Protein AF-A0A0F9DVC0-F1 (afdb_monomer)

Organism: NCBI:txid412755

Structure (mmCIF, N/CA/C/O backbone):
data_AF-A0A0F9DVC0-F1
#
_entry.id   AF-A0A0F9DVC0-F1
#
loop_
_atom_site.group_PDB
_atom_site.id
_atom_site.type_symbol
_atom_site.label_atom_id
_atom_site.label_alt_id
_atom_site.label_comp_id
_atom_site.label_asym_id
_atom_site.label_entity_id
_atom_site.label_seq_id
_atom_site.pdbx_PDB_ins_code
_atom_site.Cartn_x
_atom_site.Cartn_y
_atom_site.Cartn_z
_atom_site.occupancy
_atom_site.B_iso_or_equiv
_atom_site.auth_seq_id
_atom_site.auth_comp_id
_atom_site.auth_asym_id
_atom_site.auth_atom_id
_atom_site.pdbx_PDB_model_num
ATOM 1 N N . LYS A 1 1 ? 28.195 -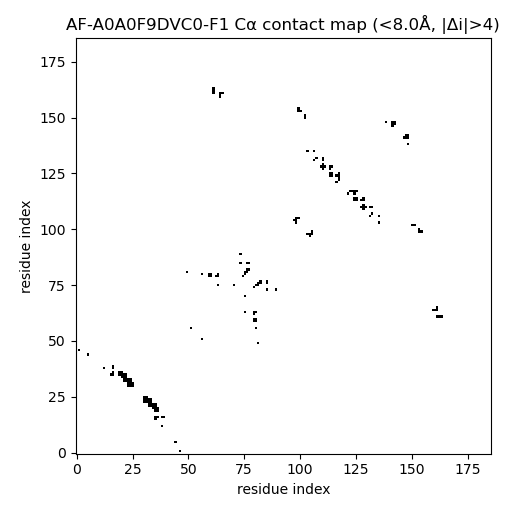4.911 -11.354 1.00 56.66 1 LYS A N 1
ATOM 2 C CA . LYS A 1 1 ? 27.068 -4.869 -10.384 1.00 56.66 1 LYS A CA 1
ATOM 3 C C . LYS A 1 1 ? 26.126 -6.068 -10.553 1.00 56.66 1 LYS A C 1
ATOM 5 O O . LYS A 1 1 ? 25.923 -6.755 -9.567 1.00 56.66 1 LYS A O 1
ATOM 10 N N . ALA A 1 2 ? 25.664 -6.397 -11.768 1.00 60.19 2 ALA A N 1
ATOM 11 C CA . ALA A 1 2 ? 24.785 -7.554 -12.016 1.00 60.19 2 ALA A CA 1
ATOM 12 C C . ALA A 1 2 ? 25.334 -8.910 -11.514 1.00 60.19 2 ALA A C 1
ATOM 14 O O . ALA A 1 2 ? 24.654 -9.594 -10.760 1.00 60.19 2 ALA A O 1
ATOM 15 N N . GLY A 1 3 ? 26.593 -9.254 -11.820 1.00 71.25 3 GLY A N 1
ATOM 16 C CA . GLY A 1 3 ? 27.165 -10.548 -11.406 1.00 71.25 3 GLY A CA 1
ATOM 17 C C . GLY A 1 3 ? 27.355 -10.731 -9.892 1.00 71.25 3 GLY A C 1
ATOM 18 O O . GLY A 1 3 ? 27.291 -11.853 -9.405 1.00 71.25 3 GLY A O 1
ATOM 19 N N . ILE A 1 4 ? 27.541 -9.643 -9.133 1.00 76.56 4 ILE A N 1
ATOM 20 C CA . ILE A 1 4 ? 27.641 -9.716 -7.663 1.00 76.56 4 ILE A CA 1
ATOM 21 C C . ILE A 1 4 ? 26.268 -10.025 -7.069 1.00 76.56 4 ILE A C 1
ATOM 23 O O . ILE A 1 4 ? 26.157 -10.891 -6.207 1.00 76.56 4 ILE A O 1
ATOM 27 N N . ASN A 1 5 ? 25.221 -9.359 -7.562 1.00 74.25 5 ASN A N 1
ATOM 28 C CA . ASN A 1 5 ? 23.858 -9.591 -7.091 1.00 74.25 5 ASN A CA 1
ATOM 29 C C . ASN A 1 5 ? 23.400 -11.015 -7.423 1.00 74.25 5 ASN A C 1
ATOM 31 O O . ASN A 1 5 ? 22.813 -11.668 -6.571 1.00 74.25 5 ASN A O 1
ATOM 35 N N . GLU A 1 6 ? 23.738 -11.523 -8.610 1.00 74.88 6 GLU A N 1
ATOM 36 C CA . GLU A 1 6 ? 23.419 -12.897 -9.009 1.00 74.88 6 GLU A CA 1
ATOM 37 C C . GLU A 1 6 ? 24.109 -13.943 -8.129 1.00 74.88 6 GLU A C 1
ATOM 39 O O . GLU A 1 6 ? 23.474 -14.887 -7.654 1.00 74.88 6 GLU A O 1
ATOM 44 N N . GLN A 1 7 ? 25.402 -13.759 -7.851 1.00 76.56 7 GLN A N 1
ATOM 45 C CA . GLN A 1 7 ? 26.145 -14.647 -6.957 1.00 76.56 7 GLN A CA 1
ATOM 46 C C . GLN A 1 7 ? 25.608 -14.593 -5.523 1.00 76.56 7 GLN A C 1
ATOM 48 O O . GLN A 1 7 ? 25.477 -15.637 -4.881 1.00 76.56 7 GLN A O 1
ATOM 53 N N . LEU A 1 8 ? 25.252 -13.401 -5.041 1.00 78.56 8 LEU A N 1
ATOM 54 C CA . LEU A 1 8 ? 24.694 -13.197 -3.708 1.00 78.56 8 LEU A CA 1
ATOM 55 C C . LEU A 1 8 ? 23.303 -13.826 -3.582 1.00 78.56 8 LEU A C 1
ATOM 57 O O . LEU A 1 8 ? 23.062 -14.547 -2.619 1.00 78.56 8 LEU A O 1
ATOM 61 N N . THR A 1 9 ? 22.422 -13.653 -4.573 1.00 75.50 9 THR A N 1
ATOM 62 C CA . THR A 1 9 ? 21.109 -14.315 -4.601 1.00 75.50 9 THR A CA 1
ATOM 63 C C . THR A 1 9 ? 21.266 -15.834 -4.602 1.00 75.50 9 THR A C 1
ATOM 65 O O . THR A 1 9 ? 20.667 -16.500 -3.765 1.00 75.50 9 THR A O 1
ATOM 68 N N . ARG A 1 10 ? 22.139 -16.395 -5.452 1.00 78.81 10 ARG A N 1
ATOM 69 C CA . ARG A 1 10 ? 22.406 -17.846 -5.469 1.00 78.81 10 ARG A CA 1
ATOM 70 C C . ARG A 1 10 ? 22.949 -18.354 -4.130 1.00 78.81 10 ARG A C 1
ATOM 72 O O . ARG A 1 10 ? 22.594 -19.455 -3.713 1.00 78.81 10 ARG A O 1
ATOM 79 N N . MET A 1 11 ? 23.810 -17.586 -3.459 1.00 84.06 11 MET A N 1
ATOM 80 C CA . MET A 1 11 ? 24.314 -17.929 -2.125 1.00 84.06 11 MET A CA 1
ATOM 81 C C . MET A 1 11 ? 23.185 -17.911 -1.084 1.00 84.06 11 MET A C 1
ATOM 83 O O . MET A 1 11 ? 23.052 -18.875 -0.333 1.00 84.06 11 MET A O 1
ATOM 87 N N . PHE A 1 12 ? 22.349 -16.870 -1.075 1.00 78.44 12 PHE A N 1
ATOM 88 C CA . PHE A 1 12 ? 21.202 -16.752 -0.170 1.00 78.44 12 PHE A CA 1
ATOM 89 C C . PHE A 1 12 ? 20.190 -17.885 -0.358 1.00 78.44 12 PHE A C 1
ATOM 91 O O . PHE A 1 12 ? 19.769 -18.488 0.626 1.00 78.44 12 PHE A O 1
ATOM 98 N N . THR A 1 13 ? 19.841 -18.232 -1.602 1.00 76.56 13 THR A N 1
ATOM 99 C CA . THR A 1 13 ? 18.932 -19.352 -1.889 1.00 76.56 13 THR A CA 1
ATOM 100 C C . THR A 1 13 ? 19.498 -20.667 -1.359 1.00 76.56 13 THR A C 1
ATOM 102 O O . THR A 1 13 ? 18.788 -21.418 -0.697 1.00 76.56 13 THR A O 1
ATOM 105 N N . LYS A 1 14 ? 20.797 -20.926 -1.565 1.00 79.75 14 LYS A N 1
ATOM 106 C CA . LYS A 1 14 ? 21.463 -22.120 -1.019 1.00 79.75 14 LYS A CA 1
ATOM 107 C C . LYS A 1 14 ? 21.435 -22.156 0.509 1.00 79.75 14 LYS A C 1
ATOM 109 O O . LYS A 1 14 ? 21.179 -23.211 1.076 1.00 79.75 14 LYS A O 1
ATOM 114 N N . GLN A 1 15 ? 21.671 -21.023 1.169 1.00 79.31 15 GLN A N 1
ATOM 115 C CA . GLN A 1 15 ? 21.613 -20.929 2.631 1.00 79.31 15 GLN A CA 1
ATOM 116 C C . GLN A 1 15 ? 20.192 -21.164 3.162 1.00 79.31 15 GLN A C 1
ATOM 118 O O . GLN A 1 15 ? 20.020 -21.902 4.126 1.00 79.31 15 GLN A O 1
ATOM 123 N N . MET A 1 16 ? 19.171 -20.602 2.510 1.00 74.44 16 MET A N 1
ATOM 124 C CA . MET A 1 16 ? 17.762 -20.816 2.863 1.00 74.44 16 MET A CA 1
ATOM 125 C C . MET A 1 16 ? 17.342 -22.284 2.715 1.00 74.44 16 MET A C 1
ATOM 127 O O . MET A 1 16 ? 16.720 -22.832 3.624 1.00 74.44 16 MET A O 1
ATOM 131 N N . LEU A 1 17 ? 17.737 -22.939 1.617 1.00 75.12 17 LEU A N 1
ATOM 132 C CA . LEU A 1 17 ? 17.503 -24.373 1.413 1.00 75.12 17 LEU A CA 1
ATOM 133 C C . LEU A 1 17 ? 18.230 -25.230 2.462 1.00 75.12 17 LEU A C 1
ATOM 135 O O . LEU A 1 17 ? 17.678 -26.218 2.932 1.00 75.12 17 LEU A O 1
ATOM 139 N N . GLN A 1 18 ? 19.445 -24.839 2.862 1.00 78.62 18 GLN A N 1
ATOM 140 C CA . GLN A 1 18 ? 20.228 -25.562 3.867 1.00 78.62 18 GLN A CA 1
ATOM 141 C C . GLN A 1 18 ? 19.651 -25.436 5.286 1.00 78.62 18 GLN A C 1
ATOM 143 O O . GLN A 1 18 ? 19.745 -26.386 6.059 1.00 78.62 18 GLN A O 1
ATOM 148 N N . ILE A 1 19 ? 19.073 -24.283 5.639 1.00 77.81 19 ILE A N 1
ATOM 149 C CA . ILE A 1 19 ? 18.381 -24.092 6.924 1.00 77.81 19 ILE A CA 1
ATOM 150 C C . ILE A 1 19 ? 17.113 -24.957 6.970 1.00 77.81 19 ILE A C 1
ATOM 152 O O . ILE A 1 19 ? 16.863 -25.617 7.977 1.00 77.81 19 ILE A O 1
ATOM 156 N N . GLY A 1 20 ? 16.350 -24.988 5.871 1.00 67.62 20 GLY A N 1
ATOM 157 C CA . GLY A 1 20 ? 15.115 -25.763 5.757 1.00 67.62 20 GLY A CA 1
ATOM 158 C C . GLY A 1 20 ? 13.972 -25.260 6.655 1.00 67.62 20 GLY A C 1
ATOM 159 O O . GLY A 1 20 ? 14.157 -24.493 7.599 1.00 67.62 20 GLY A O 1
ATOM 160 N N . GLY A 1 21 ? 12.747 -25.701 6.358 1.00 74.12 21 GLY A N 1
ATOM 161 C CA . GLY A 1 21 ? 11.564 -25.430 7.184 1.00 74.12 21 GLY A CA 1
ATOM 162 C C . GLY A 1 21 ? 10.812 -24.128 6.872 1.00 74.12 21 GLY A C 1
ATOM 163 O O . GLY A 1 21 ? 10.910 -23.560 5.784 1.00 74.12 21 GLY A O 1
ATOM 164 N N . THR A 1 22 ? 9.976 -23.700 7.826 1.00 70.06 22 THR A N 1
ATOM 165 C CA . THR A 1 22 ? 9.148 -22.486 7.731 1.00 70.06 22 THR A CA 1
ATOM 166 C C . THR A 1 22 ? 9.769 -21.361 8.555 1.00 70.06 22 THR A C 1
ATOM 168 O O . THR A 1 22 ? 9.814 -21.436 9.782 1.00 70.06 22 THR A O 1
ATOM 171 N N . LEU A 1 23 ? 10.216 -20.298 7.892 1.00 69.81 23 LEU A N 1
ATOM 172 C CA . LEU A 1 23 ? 10.761 -19.103 8.529 1.00 69.81 23 LEU A CA 1
ATOM 173 C C . LEU A 1 23 ? 9.641 -18.089 8.762 1.00 69.81 23 LEU A C 1
ATOM 175 O O . LEU A 1 23 ? 8.889 -17.761 7.848 1.00 69.81 23 LEU A O 1
ATOM 179 N N . LYS A 1 24 ? 9.521 -17.574 9.988 1.00 70.00 24 LYS A N 1
ATOM 180 C CA . LYS A 1 24 ? 8.647 -16.431 10.283 1.00 70.00 24 LYS A CA 1
ATOM 181 C C . LYS A 1 24 ? 9.441 -15.151 10.038 1.00 70.00 24 LYS A C 1
ATOM 183 O O . LYS A 1 24 ? 10.335 -14.833 10.816 1.00 70.00 24 LYS A O 1
ATOM 188 N N . LEU A 1 25 ? 9.129 -14.447 8.956 1.00 69.00 25 LEU A N 1
ATOM 189 C CA . LEU A 1 25 ? 9.760 -13.187 8.565 1.00 69.00 25 LEU A CA 1
ATOM 190 C C . LEU A 1 25 ? 8.808 -12.026 8.874 1.00 69.00 25 LEU A C 1
ATOM 192 O O . LEU A 1 25 ? 7.613 -12.131 8.606 1.00 69.00 25 LEU A O 1
ATOM 196 N N . GLY A 1 26 ? 9.320 -10.930 9.433 1.00 67.19 26 GLY A N 1
ATOM 197 C CA . GLY A 1 26 ? 8.545 -9.711 9.691 1.00 67.19 26 GLY A CA 1
ATOM 198 C C . GLY A 1 26 ? 8.777 -9.105 11.075 1.00 67.19 26 GLY A C 1
ATOM 199 O O . GLY A 1 26 ? 9.513 -9.651 11.902 1.00 67.19 26 GLY A O 1
ATOM 200 N N . THR A 1 27 ? 8.139 -7.965 11.315 1.00 57.00 27 THR A N 1
ATOM 201 C CA . THR A 1 27 ? 8.113 -7.271 12.608 1.00 57.00 27 THR A CA 1
ATOM 202 C C . THR A 1 27 ? 7.160 -7.972 13.591 1.00 57.00 27 THR A C 1
ATOM 204 O O . THR A 1 27 ? 6.305 -8.762 13.170 1.00 57.00 27 THR A O 1
ATOM 207 N N . PRO A 1 28 ? 7.303 -7.754 14.915 1.00 55.38 28 PRO A N 1
ATOM 208 C CA . PRO A 1 28 ? 6.253 -8.104 15.877 1.00 55.38 28 PRO A CA 1
ATOM 209 C C . PRO A 1 28 ? 4.895 -7.559 15.387 1.00 55.38 28 PRO A C 1
ATOM 211 O O . PRO A 1 28 ? 4.854 -6.447 14.877 1.00 55.38 28 PRO A O 1
ATOM 214 N N . GLY A 1 29 ? 3.831 -8.371 15.424 1.00 64.81 29 GLY A N 1
ATOM 215 C CA . GLY A 1 29 ? 2.502 -8.025 14.880 1.00 64.81 29 GLY A CA 1
ATOM 216 C C . GLY A 1 29 ? 2.250 -8.418 13.412 1.00 64.81 29 GLY A C 1
ATOM 217 O O . GLY A 1 29 ? 1.132 -8.783 13.058 1.00 64.81 29 GLY A O 1
ATOM 218 N N . HIS A 1 30 ? 3.276 -8.476 12.550 1.00 54.06 30 HIS A N 1
ATOM 219 C CA . HIS A 1 30 ? 3.115 -8.760 11.107 1.00 54.06 30 HIS A CA 1
ATOM 220 C C . HIS A 1 30 ? 4.088 -9.828 10.587 1.00 54.06 30 HIS A C 1
ATOM 222 O O . HIS A 1 30 ? 4.797 -9.651 9.592 1.00 54.06 30 HIS A O 1
ATOM 228 N N . ARG A 1 31 ? 4.137 -10.979 11.265 1.00 65.81 31 ARG A N 1
ATOM 229 C CA . ARG A 1 31 ? 4.983 -12.106 10.847 1.00 65.81 31 ARG A CA 1
ATOM 230 C C . ARG A 1 31 ? 4.305 -12.921 9.749 1.00 65.81 31 ARG A C 1
ATOM 232 O O . ARG A 1 31 ? 3.261 -13.525 9.979 1.00 65.81 31 ARG A O 1
ATOM 239 N N . LYS A 1 32 ? 4.950 -13.029 8.589 1.00 69.81 32 LYS A N 1
ATOM 240 C CA . LYS A 1 32 ? 4.562 -13.949 7.515 1.00 69.81 32 LYS A CA 1
ATOM 241 C C . LYS A 1 32 ? 5.385 -15.231 7.609 1.00 69.81 32 LYS A C 1
ATOM 243 O O . LYS A 1 32 ? 6.603 -15.195 7.783 1.00 69.81 32 LYS A O 1
ATOM 248 N N . SER A 1 33 ? 4.717 -16.376 7.517 1.00 71.69 33 SER A N 1
ATOM 249 C CA . SER A 1 33 ? 5.376 -17.679 7.419 1.00 71.69 33 SER A CA 1
ATOM 250 C C . SER A 1 33 ? 5.802 -17.935 5.974 1.00 71.69 33 SER A C 1
ATOM 252 O O . SER A 1 33 ? 4.954 -17.984 5.086 1.00 71.69 33 SER A O 1
ATOM 254 N N . PHE A 1 34 ? 7.098 -18.121 5.743 1.00 73.69 34 PHE A N 1
ATOM 255 C CA . PHE A 1 34 ? 7.675 -18.442 4.443 1.00 73.69 34 PHE A CA 1
ATOM 256 C C . PHE A 1 34 ? 8.245 -19.860 4.465 1.00 73.69 34 PHE A C 1
ATOM 258 O O . PHE A 1 34 ? 9.093 -20.177 5.300 1.00 73.69 34 PHE A O 1
ATOM 265 N N . SER A 1 35 ? 7.772 -20.724 3.565 1.00 72.88 35 SER A N 1
ATOM 266 C CA . SER A 1 35 ? 8.291 -22.089 3.435 1.00 72.88 35 SER A CA 1
ATOM 267 C C . SER A 1 35 ? 9.475 -22.122 2.475 1.00 72.88 35 SER A C 1
ATOM 269 O O . SER A 1 35 ? 9.339 -21.740 1.313 1.00 72.88 35 SER A O 1
ATOM 271 N N . ALA A 1 36 ? 10.614 -22.647 2.932 1.00 69.56 36 ALA A N 1
ATOM 272 C CA . ALA A 1 36 ? 11.805 -22.820 2.100 1.00 69.56 36 ALA A CA 1
ATOM 273 C C . ALA A 1 36 ? 11.592 -23.806 0.932 1.00 69.56 36 ALA A C 1
ATOM 275 O O . ALA A 1 36 ? 12.302 -23.726 -0.065 1.00 69.56 36 ALA A O 1
ATOM 276 N N . SER A 1 37 ? 10.572 -24.674 1.003 1.00 70.31 37 SER A N 1
ATOM 277 C CA . SER A 1 37 ? 10.205 -25.595 -0.087 1.00 70.31 37 SER A CA 1
ATOM 278 C C . SER A 1 37 ? 9.762 -24.873 -1.365 1.00 70.31 37 SER A C 1
ATOM 280 O O . SER A 1 37 ? 9.822 -25.433 -2.453 1.00 70.31 37 SER A O 1
ATOM 282 N N . ILE A 1 38 ? 9.335 -23.609 -1.251 1.00 70.94 38 ILE A N 1
ATOM 283 C CA . ILE A 1 38 ? 8.955 -22.768 -2.394 1.00 70.94 38 ILE A CA 1
ATOM 284 C C . ILE A 1 38 ? 10.190 -22.352 -3.210 1.00 70.94 38 ILE A C 1
ATOM 286 O O . ILE A 1 38 ? 10.020 -21.749 -4.257 1.00 70.94 38 ILE A O 1
ATOM 290 N N . LEU A 1 39 ? 11.418 -22.662 -2.774 1.00 70.31 39 LEU A N 1
ATOM 291 C CA . LEU A 1 39 ? 12.673 -22.298 -3.445 1.00 70.31 39 LEU A CA 1
ATOM 292 C C . LEU A 1 39 ? 13.369 -23.475 -4.161 1.00 70.31 39 LEU A C 1
ATOM 294 O O . LEU A 1 39 ? 14.484 -23.298 -4.647 1.00 70.31 39 LEU A O 1
ATOM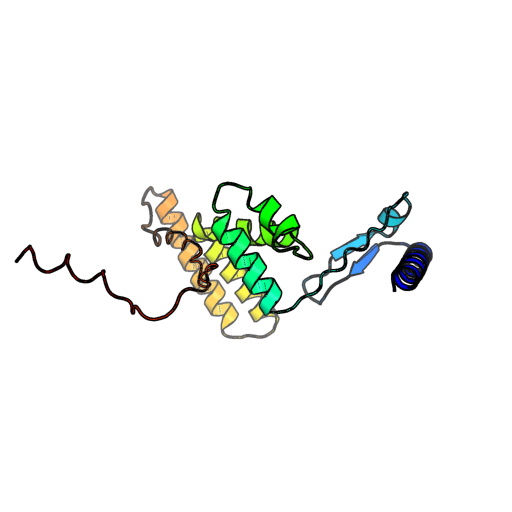 298 N N . GLU A 1 40 ? 12.754 -24.661 -4.231 1.00 68.38 40 GLU A N 1
ATOM 299 C CA . GLU A 1 40 ? 13.348 -25.864 -4.853 1.00 68.38 40 GLU A CA 1
ATOM 300 C C . GLU A 1 40 ? 13.136 -25.972 -6.379 1.00 68.38 40 GLU A C 1
ATOM 302 O O . GLU A 1 40 ? 13.728 -26.838 -7.019 1.00 68.38 40 GLU A O 1
ATOM 307 N N . GLY A 1 41 ? 12.312 -25.109 -6.979 1.00 71.31 41 GLY A N 1
ATOM 308 C CA . GLY A 1 41 ? 12.062 -25.078 -8.424 1.00 71.31 41 GLY A CA 1
ATOM 309 C C . GLY A 1 41 ? 13.148 -24.393 -9.269 1.00 71.31 41 GLY A C 1
ATOM 310 O O . GLY A 1 41 ? 14.171 -23.912 -8.781 1.00 71.31 41 GLY A O 1
ATOM 311 N N . GLU A 1 42 ? 12.905 -24.327 -10.579 1.00 70.06 42 GLU A N 1
ATOM 312 C CA . GLU A 1 42 ? 13.713 -23.529 -11.505 1.00 70.06 42 GLU A CA 1
ATOM 313 C C . GLU A 1 42 ? 13.209 -22.078 -11.506 1.00 70.06 42 GLU A C 1
ATOM 315 O O . GLU A 1 42 ? 12.078 -21.808 -11.909 1.00 70.06 42 GLU A O 1
ATOM 320 N N . TYR A 1 43 ? 14.044 -21.134 -11.055 1.00 68.75 43 TYR A N 1
ATOM 321 C CA . TYR A 1 43 ? 13.708 -19.705 -11.025 1.00 68.75 43 TYR A CA 1
ATOM 322 C C . TYR A 1 43 ? 14.636 -18.904 -11.930 1.00 68.75 43 TYR A C 1
ATOM 324 O O . TYR A 1 43 ? 15.857 -19.075 -11.911 1.00 68.75 43 TYR A O 1
ATOM 332 N N . GLU A 1 44 ? 14.053 -17.969 -12.675 1.00 72.69 44 GLU A N 1
ATOM 333 C CA . GLU A 1 44 ? 14.791 -16.943 -13.403 1.00 72.69 44 GLU A CA 1
ATOM 334 C C . GLU A 1 44 ? 14.814 -15.655 -12.568 1.00 72.69 44 GLU A C 1
ATOM 336 O O . GLU A 1 44 ? 13.791 -14.991 -12.391 1.00 72.69 44 GLU A O 1
ATOM 341 N N . THR A 1 45 ? 15.985 -15.276 -12.052 1.00 71.00 45 THR A N 1
ATOM 342 C CA . THR A 1 45 ? 16.140 -14.014 -11.315 1.00 71.00 45 THR A CA 1
ATOM 343 C C . THR A 1 45 ? 16.352 -12.857 -12.288 1.00 71.00 45 THR A C 1
ATOM 345 O O . THR A 1 45 ? 17.420 -12.730 -12.888 1.00 71.00 45 THR A O 1
ATOM 348 N N . LYS A 1 46 ? 15.356 -11.974 -12.422 1.00 72.81 46 LYS A N 1
ATOM 349 C CA . LYS A 1 46 ? 15.456 -10.749 -13.231 1.00 72.81 46 LYS A CA 1
ATOM 350 C C . LYS A 1 46 ? 15.804 -9.556 -12.349 1.00 72.81 46 LYS A C 1
ATOM 352 O O . LYS A 1 46 ? 15.110 -9.271 -11.380 1.00 72.81 46 LYS A O 1
ATOM 357 N N . TYR A 1 47 ? 16.858 -8.831 -12.713 1.00 72.25 47 TYR A N 1
ATOM 358 C CA . TYR A 1 47 ? 17.244 -7.592 -12.040 1.00 72.25 47 TYR A CA 1
ATOM 359 C C . TYR A 1 47 ? 16.739 -6.396 -12.843 1.00 72.25 47 TYR A C 1
ATOM 361 O O . TYR A 1 47 ? 17.173 -6.175 -13.973 1.00 72.25 47 TYR A O 1
ATOM 369 N N . ARG A 1 48 ? 15.842 -5.610 -12.248 1.00 72.44 48 ARG A N 1
ATOM 370 C CA . ARG A 1 48 ? 15.421 -4.314 -12.783 1.00 72.44 48 ARG A CA 1
ATOM 371 C C . ARG A 1 48 ? 16.159 -3.218 -12.019 1.00 72.44 48 ARG A C 1
ATOM 373 O O . ARG A 1 48 ? 16.146 -3.209 -10.794 1.00 72.44 48 ARG A O 1
ATOM 380 N N . TYR A 1 49 ? 16.829 -2.322 -12.740 1.00 73.12 49 TYR A N 1
ATOM 381 C CA . TYR A 1 49 ? 17.518 -1.174 -12.154 1.00 73.12 49 TYR A CA 1
ATOM 382 C C . TYR A 1 49 ? 16.763 0.097 -12.526 1.00 73.12 49 TYR A C 1
ATOM 384 O O . TYR A 1 49 ? 16.658 0.423 -13.705 1.00 73.12 49 TYR A O 1
ATOM 392 N N . THR A 1 50 ? 16.270 0.813 -11.523 1.00 72.75 50 THR A N 1
ATOM 393 C CA . THR A 1 50 ? 15.560 2.084 -11.688 1.00 72.75 50 THR A CA 1
ATOM 394 C C . THR A 1 50 ? 16.400 3.210 -11.096 1.00 72.75 50 THR A C 1
ATOM 396 O O . THR A 1 50 ? 16.813 3.150 -9.936 1.00 72.75 50 THR A O 1
ATOM 399 N N . ALA A 1 51 ? 16.695 4.239 -11.891 1.00 75.75 51 ALA A N 1
ATOM 400 C CA . ALA A 1 51 ? 17.369 5.437 -11.404 1.00 75.75 51 ALA A CA 1
ATOM 401 C C . ALA A 1 51 ? 16.323 6.386 -10.806 1.00 75.75 51 ALA A C 1
ATOM 403 O O . ALA A 1 51 ? 15.654 7.107 -11.543 1.00 75.75 51 ALA A O 1
ATOM 404 N N . ARG A 1 52 ? 16.174 6.363 -9.478 1.00 77.25 52 ARG A N 1
ATOM 405 C CA . ARG A 1 52 ? 15.261 7.261 -8.761 1.00 77.25 52 ARG A CA 1
ATOM 406 C C . ARG A 1 52 ? 15.885 8.646 -8.621 1.00 77.25 52 ARG A C 1
ATOM 408 O O . ARG A 1 52 ? 17.005 8.785 -8.130 1.00 77.25 52 ARG A O 1
ATOM 415 N N . SER A 1 53 ? 15.166 9.660 -9.077 1.00 86.44 53 SER A N 1
ATOM 416 C CA . SER A 1 53 ? 15.512 11.070 -8.912 1.00 86.44 53 SER A CA 1
ATOM 417 C C . SER A 1 53 ? 14.208 11.860 -8.895 1.00 86.44 53 SER A C 1
ATOM 419 O O . SER A 1 53 ? 13.400 11.640 -9.796 1.00 86.44 53 SER A O 1
ATOM 421 N N . PRO A 1 54 ? 14.016 12.823 -7.973 1.00 84.44 54 PRO A N 1
ATOM 422 C CA . PRO A 1 54 ? 12.778 13.604 -7.903 1.00 84.44 54 PRO A CA 1
ATOM 423 C C . PRO A 1 54 ? 12.388 14.263 -9.234 1.00 84.44 54 PRO A C 1
ATOM 425 O O . PRO A 1 54 ? 11.211 14.378 -9.558 1.00 84.44 54 PRO A O 1
ATOM 428 N N . VAL A 1 55 ? 13.384 14.667 -10.032 1.00 83.50 55 VAL A N 1
ATOM 429 C CA . VAL A 1 55 ? 13.168 15.269 -11.357 1.00 83.50 55 VAL A CA 1
ATOM 430 C C . VAL A 1 55 ? 12.651 14.237 -12.358 1.00 83.50 55 VAL A C 1
ATOM 432 O O . VAL A 1 55 ? 11.726 14.518 -13.118 1.00 83.50 55 VAL A O 1
ATOM 435 N N . THR A 1 56 ? 13.237 13.038 -12.354 1.00 84.44 56 THR A N 1
ATOM 436 C CA . THR A 1 56 ? 12.798 11.935 -13.216 1.00 84.44 56 THR A CA 1
ATOM 437 C C . THR A 1 56 ? 11.388 11.501 -12.833 1.00 84.44 56 THR A C 1
ATOM 439 O O . THR A 1 56 ? 10.538 11.363 -13.708 1.00 84.44 56 THR A O 1
ATOM 442 N N . ASP A 1 57 ? 11.115 11.376 -11.535 1.00 85.31 57 ASP A N 1
ATOM 443 C CA . ASP A 1 57 ? 9.822 10.937 -11.013 1.00 85.31 57 ASP A CA 1
ATOM 444 C C . ASP A 1 57 ? 8.714 11.940 -11.369 1.00 85.31 57 ASP A C 1
ATOM 446 O O . ASP A 1 57 ? 7.668 11.546 -11.879 1.00 85.31 57 ASP A O 1
ATOM 450 N N . ALA A 1 58 ? 8.966 13.248 -11.228 1.00 84.25 58 ALA A N 1
ATOM 451 C CA . ALA A 1 58 ? 8.030 14.288 -11.663 1.00 84.25 58 ALA A CA 1
ATOM 452 C C . ALA A 1 58 ? 7.703 14.198 -13.167 1.00 84.25 58 ALA A C 1
ATOM 454 O O . ALA A 1 58 ? 6.552 14.384 -13.572 1.00 84.25 58 ALA A O 1
ATOM 455 N N . GLY A 1 59 ? 8.698 13.871 -13.999 1.00 85.06 59 GLY A N 1
ATOM 456 C CA . GLY A 1 59 ? 8.499 13.620 -15.426 1.00 85.06 59 GLY A CA 1
ATOM 457 C C . GLY A 1 59 ? 7.617 12.397 -15.697 1.00 85.06 59 GLY A C 1
ATOM 458 O O . GLY A 1 59 ? 6.716 12.468 -16.533 1.00 85.06 59 GLY A O 1
ATOM 459 N N . LEU A 1 60 ? 7.831 11.299 -14.966 1.00 86.44 60 LEU A N 1
ATOM 460 C CA . LEU A 1 60 ? 7.032 10.074 -15.081 1.00 86.44 60 LEU A CA 1
ATOM 461 C C . LEU A 1 60 ? 5.581 10.295 -14.630 1.00 86.44 60 LEU A C 1
ATOM 463 O O . LEU A 1 60 ? 4.664 9.854 -15.321 1.00 86.44 60 LEU A O 1
ATOM 467 N N . TYR A 1 61 ? 5.356 11.036 -13.541 1.00 88.12 61 TYR A N 1
ATOM 468 C CA . TYR A 1 61 ? 4.009 11.421 -13.102 1.00 88.12 61 TYR A CA 1
ATOM 469 C C . TYR A 1 61 ? 3.294 12.298 -14.127 1.00 88.12 61 TYR A C 1
ATOM 471 O O . TYR A 1 61 ? 2.136 12.050 -14.453 1.00 88.12 61 TYR A O 1
ATOM 479 N N . SER A 1 62 ? 4.000 13.269 -14.707 1.00 86.31 62 SER A N 1
ATOM 480 C CA . SER A 1 62 ? 3.454 14.122 -15.766 1.00 86.31 62 SER A CA 1
ATOM 481 C C . SER A 1 62 ? 3.081 13.322 -17.025 1.00 86.31 62 SER A C 1
ATOM 483 O O . SER A 1 62 ? 2.046 13.577 -17.639 1.00 86.31 62 SER A O 1
ATOM 485 N N . LEU A 1 63 ? 3.881 12.313 -17.390 1.00 86.06 63 LEU A N 1
ATOM 486 C CA . LEU A 1 63 ? 3.588 11.406 -18.506 1.00 86.06 63 LEU A CA 1
ATOM 487 C C . LEU A 1 63 ? 2.375 10.513 -18.207 1.00 86.06 63 LEU A C 1
ATOM 489 O O . LEU A 1 63 ? 1.503 10.344 -19.054 1.00 86.06 63 LEU A O 1
ATOM 493 N N . ALA A 1 64 ? 2.280 9.959 -17.000 1.00 88.25 64 ALA A N 1
ATOM 494 C CA . ALA A 1 64 ? 1.135 9.139 -16.619 1.00 88.25 64 ALA A CA 1
ATOM 495 C C . ALA A 1 64 ? -0.175 9.940 -16.555 1.00 88.25 64 ALA A C 1
ATOM 497 O O . ALA A 1 64 ? -1.221 9.424 -16.956 1.00 88.25 64 ALA A O 1
ATOM 498 N N . ALA A 1 65 ? -0.109 11.195 -16.095 1.00 86.44 65 ALA A N 1
ATOM 499 C CA . ALA A 1 65 ? -1.241 12.114 -16.090 1.00 86.44 65 ALA A CA 1
ATOM 500 C C . ALA A 1 65 ? -1.686 12.456 -17.520 1.00 86.44 65 ALA A C 1
ATOM 502 O O . ALA A 1 65 ? -2.872 12.368 -17.828 1.00 86.44 65 ALA A O 1
ATOM 503 N N . SER A 1 66 ? -0.744 12.757 -18.425 1.00 86.12 66 SER A N 1
ATOM 504 C CA . SER A 1 66 ? -1.068 13.075 -19.825 1.00 86.12 66 SER A CA 1
ATOM 505 C C . SER A 1 66 ? -1.623 11.882 -20.603 1.00 86.12 66 SER A C 1
ATOM 507 O O . SER A 1 66 ? -2.450 12.059 -21.497 1.00 86.12 66 SER A O 1
ATOM 509 N N . ALA A 1 67 ? -1.223 10.661 -20.243 1.00 85.50 67 ALA A N 1
ATOM 510 C CA . ALA A 1 67 ? -1.802 9.450 -20.808 1.00 85.50 67 ALA A CA 1
ATOM 511 C C . ALA A 1 67 ? -3.274 9.246 -20.396 1.00 85.50 67 ALA A C 1
ATOM 513 O O . ALA A 1 67 ? -4.004 8.544 -21.098 1.00 85.50 67 ALA A O 1
ATOM 514 N N . GLY A 1 68 ? -3.721 9.861 -19.291 1.00 82.69 68 GLY A N 1
ATOM 515 C CA . GLY A 1 68 ? -5.112 9.839 -18.835 1.00 82.69 68 GLY A CA 1
ATOM 516 C C . GLY A 1 68 ? -5.703 8.427 -18.837 1.00 82.69 68 GLY A C 1
ATOM 517 O O . GLY A 1 68 ? -5.033 7.461 -18.482 1.00 82.69 68 GLY A O 1
ATOM 518 N N . ASN A 1 69 ? -6.936 8.279 -19.310 1.00 87.44 69 ASN A N 1
ATOM 519 C CA . ASN A 1 69 ? -7.610 6.976 -19.385 1.00 87.44 69 ASN A CA 1
ATOM 520 C C . ASN A 1 69 ? -7.257 6.162 -20.645 1.00 87.44 69 ASN A C 1
ATOM 522 O O . ASN A 1 69 ? -7.879 5.134 -20.905 1.00 87.44 69 ASN A O 1
ATOM 526 N N . ALA A 1 70 ? -6.285 6.603 -21.453 1.00 88.50 70 ALA A N 1
ATOM 527 C CA . ALA A 1 70 ? -5.916 5.900 -22.684 1.00 88.50 70 ALA A CA 1
ATOM 528 C C . ALA A 1 70 ? -5.169 4.581 -22.419 1.00 88.50 70 ALA A C 1
ATOM 530 O O . ALA A 1 70 ? -5.128 3.704 -23.281 1.00 88.50 70 ALA A O 1
ATOM 531 N N . ILE A 1 71 ? -4.576 4.436 -21.232 1.00 90.12 71 ILE A N 1
ATOM 532 C CA . ILE A 1 71 ? -3.853 3.241 -20.789 1.00 90.12 71 ILE A CA 1
ATOM 533 C C . ILE A 1 71 ? -4.325 2.832 -19.396 1.00 90.12 71 ILE A C 1
ATOM 535 O O . ILE A 1 71 ? -4.735 3.672 -18.597 1.00 90.12 71 ILE A O 1
ATOM 539 N N . SER A 1 72 ? -4.250 1.534 -19.094 1.00 90.31 72 SER A N 1
ATOM 540 C CA . SER A 1 72 ? -4.685 1.015 -17.797 1.00 90.31 72 SER A CA 1
ATOM 541 C C . SER A 1 72 ? -3.788 1.500 -16.656 1.00 90.31 72 SER A C 1
ATOM 543 O O . SER A 1 72 ? -2.569 1.603 -16.803 1.00 90.31 72 SER A O 1
ATOM 545 N N . GLU A 1 73 ? -4.383 1.716 -15.482 1.00 88.31 73 GLU A N 1
ATOM 546 C CA . GLU A 1 73 ? -3.650 2.091 -14.265 1.00 88.31 73 GLU A CA 1
ATOM 547 C C . GLU A 1 73 ? -2.565 1.074 -13.894 1.00 88.31 73 GLU A C 1
ATOM 549 O O . GLU A 1 73 ? -1.459 1.440 -13.498 1.00 88.31 73 GLU A O 1
ATOM 554 N N . LYS A 1 74 ? -2.833 -0.217 -14.124 1.00 88.06 74 LYS A N 1
ATOM 555 C CA . LYS A 1 74 ? -1.832 -1.272 -13.948 1.00 88.06 74 LYS A CA 1
ATOM 556 C C . LYS A 1 74 ? -0.606 -1.052 -14.840 1.00 88.06 74 LYS A C 1
ATOM 558 O O . LYS A 1 74 ? 0.525 -1.128 -14.365 1.00 88.06 74 LYS A O 1
ATOM 563 N N . TYR A 1 75 ? -0.817 -0.716 -16.114 1.00 88.25 75 TYR A N 1
ATOM 564 C CA . TYR A 1 75 ? 0.287 -0.441 -17.029 1.00 88.25 75 TYR A CA 1
ATOM 565 C C . TYR A 1 75 ? 1.083 0.797 -16.601 1.00 88.25 75 TYR A C 1
ATOM 567 O O . TYR A 1 75 ? 2.314 0.775 -16.663 1.00 88.25 75 TYR A O 1
ATOM 575 N N . LYS A 1 76 ? 0.404 1.851 -16.121 1.00 89.25 76 LYS A N 1
ATOM 576 C CA . LYS A 1 76 ? 1.064 3.049 -15.579 1.00 89.25 76 LYS A CA 1
ATOM 577 C C . LYS A 1 76 ? 1.965 2.699 -14.393 1.00 89.25 76 LYS A C 1
ATOM 579 O O . LYS A 1 76 ? 3.133 3.080 -14.407 1.00 89.25 76 LYS A O 1
ATOM 584 N N . ARG A 1 77 ? 1.476 1.912 -13.426 1.00 89.12 77 ARG A N 1
ATOM 585 C CA . ARG A 1 77 ? 2.250 1.469 -12.250 1.00 89.12 77 ARG A CA 1
ATOM 586 C C . ARG A 1 77 ? 3.500 0.671 -12.616 1.00 89.12 77 ARG A C 1
ATOM 588 O O . ARG A 1 77 ? 4.585 0.948 -12.107 1.00 89.12 77 ARG A O 1
ATOM 595 N N . GLU A 1 78 ? 3.366 -0.288 -13.526 1.00 87.88 78 GLU A N 1
ATOM 596 C CA . GLU A 1 78 ? 4.463 -1.187 -13.895 1.00 87.88 78 GLU A CA 1
ATOM 597 C C . GLU A 1 78 ? 5.505 -0.549 -14.821 1.00 87.88 78 GLU A C 1
ATOM 599 O O . GLU A 1 78 ? 6.704 -0.792 -14.656 1.00 87.88 78 GLU A O 1
ATOM 604 N N . ASN A 1 79 ? 5.053 0.222 -15.817 1.00 85.44 79 ASN A N 1
ATOM 605 C CA . ASN A 1 79 ? 5.881 0.626 -16.957 1.00 85.44 79 ASN A CA 1
ATOM 606 C C . ASN A 1 79 ? 6.203 2.123 -16.978 1.00 85.44 79 ASN A C 1
ATOM 608 O O . ASN A 1 79 ? 7.261 2.495 -17.486 1.00 85.44 79 ASN A O 1
ATOM 612 N N . ILE A 1 80 ? 5.332 2.977 -16.427 1.00 86.00 80 ILE A N 1
ATOM 613 C CA . ILE A 1 80 ? 5.583 4.424 -16.356 1.00 86.00 80 ILE A CA 1
ATOM 614 C C . ILE A 1 80 ? 6.212 4.773 -15.013 1.00 86.00 80 ILE A C 1
ATOM 616 O O . ILE A 1 80 ? 7.354 5.213 -14.988 1.00 86.00 80 ILE A O 1
ATOM 620 N N . TYR A 1 81 ? 5.522 4.516 -13.903 1.00 86.69 81 TYR A N 1
ATOM 621 C CA . TYR A 1 81 ? 6.048 4.781 -12.559 1.00 86.69 81 TYR A CA 1
ATOM 622 C C . TYR A 1 81 ? 7.193 3.847 -12.185 1.00 86.69 81 TYR A C 1
ATOM 624 O O . TYR A 1 81 ? 8.046 4.215 -11.383 1.00 86.69 81 TYR A O 1
ATOM 632 N N . GLN A 1 82 ? 7.219 2.648 -12.777 1.00 86.38 82 GLN A N 1
ATOM 633 C CA . GLN A 1 8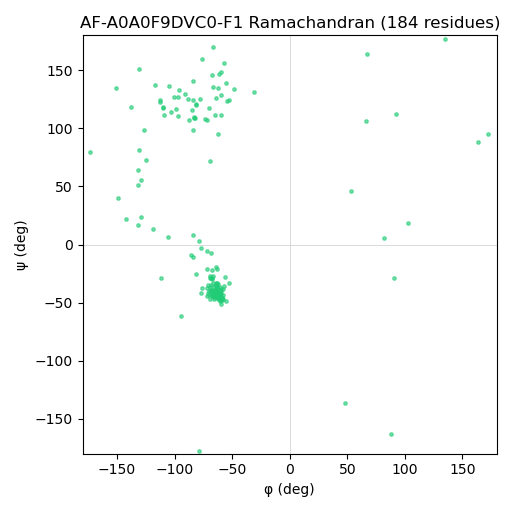2 ? 8.217 1.619 -12.488 1.00 86.38 82 GLN A CA 1
ATOM 634 C C . GLN A 1 82 ? 8.297 1.337 -10.980 1.00 86.38 82 GLN A C 1
ATOM 636 O O . GLN A 1 82 ? 9.384 1.289 -10.398 1.00 86.38 82 GLN A O 1
ATOM 641 N N . LEU A 1 83 ? 7.127 1.180 -10.347 1.00 85.94 83 LEU A N 1
ATOM 642 C CA . LEU A 1 83 ? 7.033 0.870 -8.923 1.00 85.94 83 LEU A CA 1
ATOM 643 C C . LEU A 1 83 ? 7.750 -0.451 -8.613 1.00 85.94 83 LEU A C 1
ATOM 645 O O . LEU A 1 83 ? 7.792 -1.364 -9.440 1.00 85.94 83 LEU A O 1
ATOM 649 N N . GLU A 1 84 ? 8.317 -0.543 -7.408 1.00 83.12 84 GLU A N 1
ATOM 650 C CA . GLU A 1 84 ? 8.985 -1.765 -6.937 1.00 83.12 84 GLU A CA 1
ATOM 651 C C . GLU A 1 84 ? 7.974 -2.894 -6.698 1.00 83.12 84 GLU A C 1
ATOM 653 O O . GLU A 1 84 ? 8.253 -4.038 -7.051 1.00 83.12 84 GLU A O 1
ATOM 658 N N . ASP A 1 85 ? 6.798 -2.556 -6.162 1.00 85.62 85 ASP A N 1
ATOM 659 C CA . ASP A 1 85 ? 5.682 -3.476 -5.925 1.00 85.62 85 ASP A CA 1
ATOM 660 C C . ASP A 1 85 ? 4.366 -2.890 -6.482 1.00 85.62 85 ASP A C 1
ATOM 662 O O . ASP A 1 85 ? 3.589 -2.267 -5.753 1.00 85.62 85 ASP A O 1
ATOM 666 N N . PRO A 1 86 ? 4.118 -3.020 -7.799 1.00 85.38 86 PRO A N 1
ATOM 667 C CA . PRO A 1 86 ? 2.928 -2.461 -8.438 1.00 85.38 86 PRO A CA 1
ATOM 668 C C . PRO A 1 86 ? 1.632 -3.168 -8.014 1.00 85.38 86 PRO A C 1
ATOM 670 O O . PRO A 1 86 ? 0.576 -2.533 -8.005 1.00 85.38 86 PRO A O 1
ATOM 673 N N . ASP A 1 87 ? 1.703 -4.457 -7.667 1.00 85.44 87 ASP A N 1
ATOM 674 C CA . ASP A 1 87 ? 0.548 -5.227 -7.198 1.00 85.44 87 ASP A CA 1
ATOM 675 C C . ASP A 1 87 ? 0.206 -4.860 -5.743 1.00 85.44 87 ASP A C 1
ATOM 677 O O . ASP A 1 87 ? -0.972 -4.752 -5.398 1.00 85.44 87 ASP A O 1
ATOM 681 N N . GLY A 1 88 ? 1.210 -4.618 -4.890 1.00 86.12 88 GLY A N 1
ATOM 682 C CA . GLY A 1 88 ? 1.019 -4.084 -3.539 1.00 86.12 88 GLY A CA 1
ATOM 683 C C . GLY A 1 88 ? 0.290 -2.740 -3.544 1.00 86.12 88 GLY A C 1
ATOM 684 O O . GLY A 1 88 ? -0.704 -2.580 -2.835 1.00 86.12 88 GLY A O 1
ATOM 685 N N . GLU A 1 89 ? 0.712 -1.822 -4.414 1.00 88.50 89 GLU A N 1
ATOM 686 C CA . GLU A 1 89 ? 0.065 -0.515 -4.581 1.00 88.50 89 GLU A CA 1
ATOM 687 C C . GLU A 1 89 ? -1.379 -0.641 -5.089 1.00 88.50 89 GLU A C 1
ATOM 689 O O . GLU A 1 89 ? -2.288 0.028 -4.605 1.00 88.50 89 GLU A O 1
ATOM 694 N N . GLU A 1 90 ? -1.632 -1.538 -6.046 1.00 88.56 90 GLU A N 1
ATOM 695 C CA . GLU A 1 90 ? -2.994 -1.798 -6.518 1.00 88.56 90 GLU A CA 1
ATOM 696 C C . GLU A 1 90 ? -3.903 -2.327 -5.405 1.00 88.56 90 GLU A C 1
ATOM 698 O O . GLU A 1 90 ? -5.061 -1.918 -5.301 1.00 88.56 90 GLU A O 1
ATOM 703 N N . ASN A 1 91 ? -3.390 -3.228 -4.568 1.00 85.25 91 ASN A N 1
ATOM 704 C CA . ASN A 1 91 ? -4.143 -3.750 -3.434 1.00 85.25 91 ASN A CA 1
ATOM 705 C C . ASN A 1 91 ? -4.459 -2.648 -2.419 1.00 85.25 91 ASN A C 1
ATOM 707 O O . ASN A 1 91 ? -5.587 -2.597 -1.930 1.00 85.25 91 ASN A O 1
ATOM 711 N N . GLN A 1 92 ? -3.506 -1.751 -2.155 1.00 87.06 92 GLN A N 1
ATOM 712 C CA . GLN A 1 92 ? -3.705 -0.593 -1.287 1.00 87.06 92 GLN A CA 1
ATOM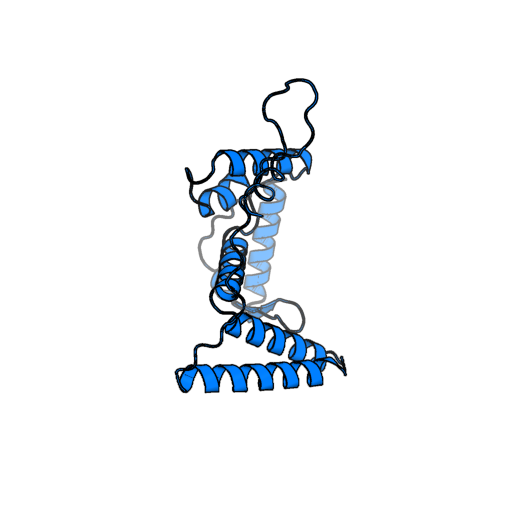 713 C C . GLN A 1 92 ? -4.786 0.347 -1.842 1.00 87.06 92 GLN A C 1
ATOM 715 O O . GLN A 1 92 ? -5.728 0.688 -1.131 1.00 87.06 92 GLN A O 1
ATOM 720 N N . LEU A 1 93 ? -4.735 0.680 -3.134 1.00 86.69 93 LEU A N 1
ATOM 721 C CA . LEU A 1 93 ? -5.757 1.514 -3.776 1.00 86.69 93 LEU A CA 1
ATOM 722 C C . LEU A 1 93 ? -7.151 0.882 -3.703 1.00 86.69 93 LEU A C 1
ATOM 724 O O . LEU A 1 93 ? -8.123 1.553 -3.367 1.00 86.69 93 LEU A O 1
ATOM 728 N N . ARG A 1 94 ? -7.262 -0.429 -3.950 1.00 85.38 94 ARG A N 1
ATOM 729 C CA . ARG A 1 94 ? -8.536 -1.153 -3.790 1.00 85.38 94 ARG A CA 1
ATOM 730 C C . ARG A 1 94 ? -9.023 -1.145 -2.344 1.00 85.38 94 ARG A C 1
ATOM 732 O O . ARG A 1 94 ? -10.228 -1.154 -2.097 1.00 85.38 94 ARG A O 1
ATOM 739 N N . TRP A 1 95 ? -8.107 -1.164 -1.378 1.00 82.69 95 TRP A N 1
ATOM 740 C CA . TRP A 1 95 ? -8.460 -1.048 0.032 1.00 82.69 95 TRP A CA 1
ATOM 741 C C . TRP A 1 95 ? -9.013 0.330 0.377 1.00 82.69 95 TRP A C 1
ATOM 743 O O . TRP A 1 95 ? -9.974 0.385 1.144 1.00 82.69 95 TRP A O 1
ATOM 753 N N . GLU A 1 96 ? -8.462 1.398 -0.190 1.00 82.81 96 GLU A N 1
ATOM 754 C CA . GLU A 1 96 ? -8.954 2.772 -0.026 1.00 82.81 96 GLU A CA 1
ATOM 755 C C . GLU A 1 96 ? -10.292 2.986 -0.743 1.00 82.81 96 GLU A C 1
ATOM 757 O O . GLU A 1 96 ? -11.215 3.592 -0.197 1.00 82.81 96 GLU A O 1
ATOM 762 N N . GLU A 1 97 ? -10.452 2.415 -1.937 1.00 82.56 97 GLU A N 1
ATOM 763 C CA . GLU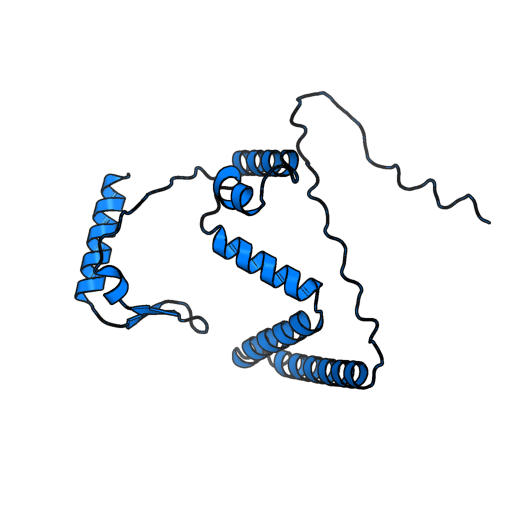 A 1 97 ? -11.713 2.447 -2.677 1.00 82.56 97 GLU A CA 1
ATOM 764 C C . GLU A 1 97 ? -12.835 1.742 -1.898 1.00 82.56 97 GLU A C 1
ATOM 766 O O . GLU A 1 97 ? -13.945 2.265 -1.783 1.00 82.56 97 GLU A O 1
ATOM 771 N N . ALA A 1 98 ? -12.539 0.598 -1.271 1.00 80.56 98 ALA A N 1
ATOM 772 C CA . ALA A 1 98 ? -13.493 -0.100 -0.413 1.00 80.56 98 ALA A CA 1
ATOM 773 C C . ALA A 1 98 ? -13.945 0.754 0.788 1.00 80.56 98 ALA A C 1
ATOM 775 O O . ALA A 1 98 ? -15.120 0.711 1.159 1.00 80.56 98 ALA A O 1
ATOM 776 N N . GLU A 1 99 ? -13.048 1.554 1.371 1.00 83.75 99 GLU A N 1
ATOM 777 C CA . GLU A 1 99 ? -13.391 2.503 2.441 1.00 83.75 99 GLU A CA 1
ATOM 778 C C . GLU A 1 99 ? -14.255 3.658 1.944 1.00 83.75 99 GLU A C 1
ATOM 780 O O . GLU A 1 99 ? -15.143 4.118 2.665 1.00 83.75 99 GLU A O 1
ATOM 785 N N . ARG A 1 100 ? -14.025 4.114 0.710 1.00 80.19 100 ARG A N 1
ATOM 786 C CA . ARG A 1 100 ? -14.838 5.160 0.085 1.00 80.19 100 ARG A CA 1
ATOM 787 C C . ARG A 1 100 ? -16.257 4.671 -0.198 1.00 80.19 100 ARG A C 1
ATOM 789 O O . ARG A 1 100 ? -17.212 5.407 0.034 1.00 80.19 100 ARG A O 1
ATOM 796 N N . ILE A 1 101 ? -16.398 3.438 -0.685 1.00 81.69 101 ILE A N 1
ATOM 797 C CA . ILE A 1 101 ? -17.699 2.830 -0.998 1.00 81.69 101 ILE A CA 1
ATOM 798 C C . ILE A 1 101 ? -18.468 2.500 0.284 1.00 81.69 101 ILE A C 1
ATOM 800 O O . ILE A 1 101 ? -19.680 2.709 0.349 1.00 81.69 101 ILE A O 1
ATOM 804 N N . SER A 1 102 ? -17.781 1.977 1.301 1.00 78.94 102 SER A N 1
ATOM 805 C CA . SER A 1 102 ? -18.399 1.547 2.552 1.00 78.94 102 SER A CA 1
ATOM 806 C C . SER A 1 102 ? -17.718 2.194 3.759 1.00 78.94 102 SER A C 1
ATOM 808 O O . SER A 1 102 ? -16.717 1.674 4.266 1.00 78.94 102 SER A O 1
ATOM 810 N N . PRO A 1 103 ? -18.304 3.275 4.306 1.00 80.38 103 PRO A N 1
ATOM 811 C CA . PRO A 1 103 ? -17.817 3.903 5.532 1.00 80.38 103 PRO A CA 1
ATOM 812 C C . PRO A 1 103 ? -17.738 2.931 6.719 1.00 80.38 103 PRO A C 1
ATOM 814 O O . PRO A 1 103 ? -16.884 3.083 7.587 1.00 80.38 103 PRO A O 1
ATOM 817 N N . ALA A 1 104 ? -18.578 1.890 6.742 1.00 81.44 104 ALA A N 1
ATOM 818 C CA . ALA A 1 104 ? -18.537 0.854 7.772 1.00 81.44 104 ALA A CA 1
ATOM 819 C C . ALA A 1 104 ? -17.222 0.053 7.755 1.00 81.44 104 ALA A C 1
ATOM 821 O O . ALA A 1 104 ? -16.718 -0.311 8.815 1.00 81.44 104 ALA A O 1
ATOM 822 N N . ILE A 1 105 ? -16.636 -0.189 6.573 1.00 83.38 105 ILE A N 1
ATOM 823 C CA . ILE A 1 105 ? -15.323 -0.846 6.453 1.00 83.38 105 ILE A CA 1
ATOM 824 C C . ILE A 1 105 ? -14.243 0.049 7.057 1.00 83.38 105 ILE A C 1
ATOM 826 O O . ILE A 1 105 ? -13.401 -0.436 7.811 1.00 83.38 105 ILE A O 1
ATOM 830 N N . LYS A 1 106 ? -14.305 1.355 6.774 1.00 83.81 106 LYS A N 1
ATOM 831 C CA . LYS A 1 106 ? -13.385 2.339 7.347 1.00 83.81 106 LYS A CA 1
ATOM 832 C C . LYS A 1 106 ? -13.464 2.352 8.875 1.00 83.81 106 LYS A C 1
ATOM 834 O O . LYS A 1 106 ? -12.442 2.178 9.527 1.00 83.81 106 LYS A O 1
ATOM 839 N N . ILE A 1 107 ? -14.672 2.461 9.435 1.00 83.75 107 ILE A N 1
ATOM 840 C CA . ILE A 1 107 ? -14.897 2.457 10.891 1.00 83.75 107 ILE A CA 1
ATOM 841 C C . ILE A 1 107 ? -14.370 1.163 11.523 1.00 83.75 107 ILE A C 1
ATOM 843 O O . ILE A 1 107 ? -13.644 1.217 12.511 1.00 83.75 107 ILE A O 1
ATOM 847 N N . ASN A 1 108 ? -14.663 -0.001 10.933 1.00 85.56 108 ASN A N 1
ATOM 848 C CA . ASN A 1 108 ? -14.182 -1.284 11.448 1.00 85.56 108 ASN A CA 1
ATOM 849 C C . ASN A 1 108 ? -12.647 -1.377 11.481 1.00 85.56 108 ASN A C 1
ATOM 851 O O . ASN A 1 108 ? -12.081 -1.862 12.457 1.00 85.56 108 ASN A O 1
ATOM 855 N N . ARG A 1 109 ? -11.968 -0.877 10.444 1.00 85.19 109 ARG A N 1
ATOM 856 C CA . ARG A 1 109 ? -10.499 -0.837 10.394 1.00 85.19 109 ARG A CA 1
ATOM 857 C C . ARG A 1 109 ? -9.916 0.136 11.407 1.00 85.19 109 ARG A C 1
ATOM 859 O O . ARG A 1 109 ? -8.922 -0.188 12.045 1.00 85.19 109 ARG A O 1
ATOM 866 N N . THR A 1 110 ? -10.538 1.301 11.582 1.00 85.81 110 THR A N 1
ATOM 867 C CA . THR A 1 110 ? -10.138 2.256 12.623 1.00 85.81 110 THR A CA 1
ATOM 868 C C . THR A 1 110 ? -10.254 1.629 14.011 1.00 85.81 110 THR A C 1
ATOM 870 O O . THR A 1 110 ? -9.323 1.755 14.795 1.00 85.81 110 THR A O 1
ATOM 873 N N . ILE A 1 111 ? -11.328 0.880 14.286 1.00 85.06 111 ILE A N 1
ATOM 874 C CA . ILE A 1 111 ? -11.494 0.134 15.543 1.00 85.06 111 ILE A CA 1
ATOM 875 C C . ILE A 1 111 ? -10.352 -0.873 15.742 1.00 85.06 111 ILE A C 1
ATOM 877 O O . ILE A 1 111 ? -9.758 -0.900 16.812 1.00 85.06 111 ILE A O 1
ATOM 881 N N . GLN A 1 112 ? -10.005 -1.668 14.721 1.00 84.38 112 GLN A N 1
ATOM 882 C CA . GLN A 1 112 ? -8.888 -2.622 14.815 1.00 84.38 112 GLN A CA 1
ATOM 883 C C . GLN A 1 112 ? -7.551 -1.920 15.085 1.00 84.38 112 GLN A C 1
ATOM 885 O O . GLN A 1 112 ? -6.815 -2.330 15.972 1.00 84.38 112 GLN A O 1
ATOM 890 N N . ALA A 1 113 ? -7.265 -0.824 14.378 1.00 86.56 113 ALA A N 1
ATOM 891 C CA . ALA A 1 113 ? -6.034 -0.063 14.581 1.00 86.56 113 ALA A CA 1
ATOM 892 C C . ALA A 1 113 ? -5.947 0.566 15.984 1.00 86.56 113 ALA A C 1
ATOM 894 O O . ALA A 1 113 ? -4.855 0.702 16.530 1.00 86.56 113 ALA A O 1
ATOM 895 N N . LEU A 1 114 ? -7.083 0.960 16.567 1.00 85.31 114 LEU A N 1
ATOM 896 C CA . LEU A 1 114 ? -7.149 1.442 17.946 1.00 85.31 114 LEU A CA 1
ATOM 897 C C . LEU A 1 114 ? -6.961 0.302 18.956 1.00 85.31 114 LEU A C 1
ATOM 89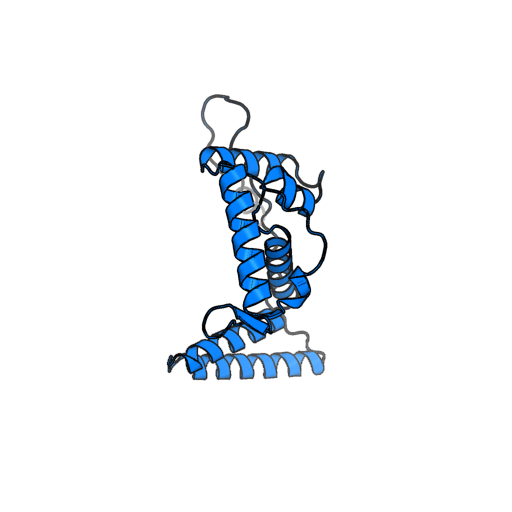9 O O . LEU 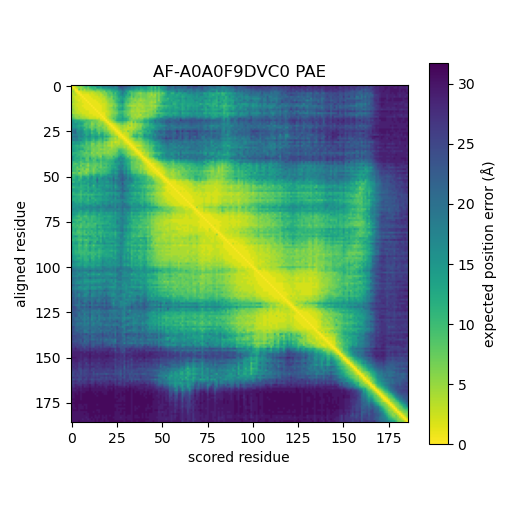A 1 114 ? -6.261 0.491 19.942 1.00 85.31 114 LEU A O 1
ATOM 903 N N . MET A 1 115 ? -7.495 -0.894 18.688 1.00 84.00 115 MET A N 1
ATOM 904 C CA . MET A 1 115 ? -7.231 -2.078 19.518 1.00 84.00 115 MET A CA 1
ATOM 905 C C . MET A 1 115 ? -5.745 -2.455 19.516 1.00 84.00 115 MET A C 1
ATOM 907 O O . MET A 1 115 ? -5.191 -2.684 20.585 1.00 84.00 115 MET A O 1
ATOM 911 N N . ASP A 1 116 ? -5.080 -2.431 18.356 1.00 86.44 116 ASP A N 1
ATOM 912 C CA . ASP A 1 116 ? -3.634 -2.685 18.267 1.00 86.44 116 ASP A CA 1
ATOM 913 C C . ASP A 1 116 ? -2.833 -1.660 19.101 1.00 86.44 116 ASP A C 1
ATOM 915 O O . ASP A 1 116 ? -1.884 -2.012 19.799 1.00 86.44 116 ASP A O 1
ATOM 919 N N . ARG A 1 117 ? -3.240 -0.382 19.092 1.00 80.56 117 ARG A N 1
ATOM 920 C CA . ARG A 1 117 ? -2.611 0.664 19.921 1.00 80.56 117 ARG A CA 1
ATOM 921 C C . ARG A 1 117 ? -2.881 0.497 21.413 1.00 80.56 117 ARG A C 1
ATOM 923 O O . ARG A 1 117 ? -1.994 0.772 22.218 1.00 80.56 117 ARG A O 1
ATOM 930 N N . ALA A 1 118 ? -4.076 0.042 21.778 1.00 85.69 118 ALA A N 1
ATOM 931 C CA . ALA A 1 118 ? -4.398 -0.294 23.158 1.00 85.69 118 ALA A CA 1
ATOM 932 C C . ALA A 1 118 ? -3.530 -1.466 23.655 1.00 85.69 118 ALA A C 1
ATOM 934 O O . ALA A 1 118 ? -3.015 -1.416 24.771 1.00 85.69 118 ALA A O 1
ATOM 935 N N . GLU A 1 119 ? -3.279 -2.477 22.810 1.00 84.44 119 GLU A N 1
ATOM 936 C CA . GLU A 1 119 ? -2.334 -3.566 23.112 1.00 84.44 119 GLU A CA 1
ATOM 937 C C . GLU A 1 119 ? -0.894 -3.057 23.308 1.00 84.44 119 GLU A C 1
ATOM 939 O O . GLU A 1 119 ? -0.169 -3.570 24.166 1.00 84.44 119 GLU A O 1
ATOM 944 N N . ASP A 1 120 ? -0.499 -2.017 22.569 1.00 86.38 120 ASP A N 1
ATOM 945 C CA . ASP A 1 120 ? 0.795 -1.338 22.706 1.00 86.38 120 ASP A CA 1
ATOM 946 C C . ASP A 1 120 ? 0.872 -0.376 23.919 1.00 86.38 120 ASP A C 1
ATOM 948 O O . ASP A 1 120 ? 1.947 0.161 24.211 1.00 86.38 120 ASP A O 1
ATOM 952 N N . GLY A 1 121 ? -0.224 -0.199 24.671 1.00 83.44 121 GLY A N 1
ATOM 953 C CA . GLY A 1 121 ? -0.268 0.535 25.943 1.00 83.44 121 GLY A CA 1
ATOM 954 C C . GLY A 1 121 ? -0.854 1.950 25.884 1.00 83.44 121 GLY A C 1
ATOM 955 O O . GLY A 1 121 ? -0.594 2.740 26.792 1.00 83.44 121 GLY A O 1
ATOM 956 N N . ASP A 1 122 ? -1.609 2.290 24.838 1.00 85.75 122 ASP A N 1
ATOM 957 C CA . ASP A 1 122 ? -2.362 3.547 24.746 1.00 85.75 122 ASP A CA 1
ATOM 958 C C . ASP A 1 122 ? -3.706 3.440 25.499 1.00 85.75 122 ASP A C 1
ATOM 960 O O . ASP A 1 122 ? -4.614 2.728 25.068 1.00 85.75 122 ASP A O 1
ATOM 964 N N . GLU A 1 123 ? -3.826 4.125 26.644 1.00 81.00 123 GLU A N 1
ATOM 965 C CA . GLU A 1 123 ? -4.999 4.048 27.536 1.00 81.00 123 GLU A CA 1
ATOM 966 C C . GLU A 1 123 ? -6.269 4.658 26.916 1.00 81.00 123 GLU A C 1
ATOM 968 O O . GLU A 1 123 ? -7.377 4.211 27.215 1.00 81.00 123 GLU A O 1
ATOM 973 N N . ASP A 1 124 ? -6.126 5.645 26.025 1.00 85.56 124 ASP A N 1
ATOM 974 C CA . ASP A 1 124 ? -7.266 6.316 25.388 1.00 85.56 124 ASP A CA 1
ATOM 975 C C . ASP A 1 124 ? -7.809 5.504 24.196 1.00 85.56 124 ASP A C 1
ATOM 977 O O . ASP A 1 124 ? -8.998 5.570 23.865 1.00 85.56 124 ASP A O 1
ATOM 981 N N . ALA A 1 125 ? -6.960 4.677 23.577 1.00 84.50 125 ALA A N 1
ATOM 982 C CA . ALA A 1 125 ? -7.301 3.925 22.374 1.00 84.50 125 ALA A CA 1
ATOM 983 C C . ALA A 1 125 ? -8.380 2.851 22.611 1.00 84.50 125 ALA A C 1
ATOM 985 O O . ALA A 1 125 ? -9.211 2.611 21.731 1.00 84.50 125 ALA A O 1
ATOM 986 N N . GLU A 1 126 ? -8.420 2.233 23.797 1.00 84.31 126 GLU A N 1
ATOM 987 C CA . GLU A 1 126 ? -9.449 1.241 24.146 1.00 84.31 126 GLU A CA 1
ATOM 988 C C . GLU A 1 126 ? -10.843 1.886 24.217 1.00 84.31 126 GLU A C 1
ATOM 990 O O . GLU A 1 126 ? -11.806 1.377 23.635 1.00 84.31 126 GLU A O 1
ATOM 995 N N . PHE A 1 127 ? -10.943 3.055 24.859 1.00 86.12 127 PHE A N 1
ATOM 996 C CA . PHE A 1 127 ? -12.197 3.799 24.968 1.00 86.12 127 PHE A CA 1
ATOM 997 C C . PHE A 1 127 ? -12.680 4.314 23.603 1.00 86.12 127 PHE A C 1
ATOM 999 O O . PHE A 1 127 ? -13.866 4.203 23.278 1.00 86.12 127 PHE A O 1
ATOM 1006 N N . GLU A 1 128 ? -11.775 4.836 22.769 1.00 85.19 128 GLU A N 1
ATOM 1007 C CA . GLU A 1 128 ? -12.108 5.277 21.409 1.00 85.19 128 GLU A CA 1
ATOM 1008 C C . GLU A 1 128 ? -12.597 4.116 20.523 1.00 85.19 128 GLU A C 1
ATOM 1010 O O . GLU A 1 128 ? -13.567 4.271 19.769 1.00 85.19 128 GLU A O 1
ATOM 1015 N N . ALA A 1 129 ? -11.981 2.934 20.641 1.00 85.12 129 ALA A N 1
ATOM 1016 C CA . ALA A 1 129 ? -12.408 1.731 19.929 1.00 85.12 129 ALA A CA 1
ATOM 1017 C C . ALA A 1 129 ? -13.813 1.274 20.358 1.00 85.12 129 ALA A C 1
ATOM 1019 O O . ALA A 1 129 ? -14.629 0.889 19.509 1.00 85.12 129 ALA A O 1
ATOM 1020 N N . GLU A 1 130 ? -14.122 1.333 21.658 1.00 84.88 130 GLU A N 1
ATOM 1021 C CA . GLU A 1 130 ? -15.443 0.991 22.193 1.00 84.88 130 GLU A CA 1
ATOM 1022 C C . GLU A 1 130 ? -16.519 1.972 21.702 1.00 84.88 130 GLU A C 1
ATOM 1024 O O . GLU A 1 130 ? -17.583 1.549 21.232 1.00 84.88 130 GLU A O 1
ATOM 1029 N N . LEU A 1 131 ? -16.226 3.275 21.727 1.00 87.06 131 LEU A N 1
ATOM 1030 C CA . LEU A 1 131 ? -17.141 4.316 21.263 1.00 87.06 131 LEU A CA 1
ATOM 1031 C C . LEU A 1 131 ? -17.498 4.144 19.779 1.00 87.06 131 LEU A C 1
ATOM 1033 O O . LEU A 1 131 ? -18.680 4.123 19.422 1.00 87.06 131 LEU A O 1
ATOM 1037 N N . LEU A 1 132 ? -16.492 3.954 18.921 1.00 86.44 132 LEU A N 1
ATOM 1038 C CA . LEU A 1 132 ? -16.700 3.718 17.489 1.00 86.44 132 LEU A CA 1
ATOM 1039 C C . LEU A 1 132 ? -17.456 2.408 17.222 1.00 86.44 132 LEU A C 1
ATOM 1041 O O . LEU A 1 132 ? -18.293 2.337 16.317 1.00 86.44 132 LEU A O 1
ATOM 1045 N N . SER A 1 133 ? -17.211 1.371 18.026 1.00 84.25 133 SER A N 1
ATOM 1046 C CA . SER A 1 133 ? -17.938 0.099 17.932 1.00 84.25 133 SER A CA 1
ATOM 1047 C C . SER A 1 133 ? -19.423 0.266 18.264 1.00 84.25 133 SER A C 1
ATOM 1049 O O . SER A 1 133 ? -20.283 -0.295 17.574 1.00 84.25 133 SER A O 1
ATOM 1051 N N . ALA A 1 134 ? -19.742 1.065 19.285 1.00 84.56 134 ALA A N 1
ATOM 1052 C CA . ALA A 1 134 ? -21.116 1.385 19.655 1.00 84.56 134 ALA A CA 1
ATOM 1053 C C . ALA A 1 134 ? -21.829 2.192 18.557 1.00 84.56 134 ALA A C 1
ATOM 1055 O O . ALA A 1 134 ? -22.956 1.852 18.184 1.00 84.56 134 ALA A O 1
ATOM 1056 N N . GLU A 1 135 ? -21.165 3.200 17.984 1.00 83.19 135 GLU A N 1
ATOM 1057 C CA . GLU A 1 135 ? -21.691 3.995 16.866 1.00 83.19 135 GLU A CA 1
ATOM 1058 C C . GLU A 1 135 ? -22.001 3.118 15.643 1.00 83.19 135 GLU A C 1
ATOM 1060 O O . GLU A 1 135 ? -23.095 3.183 15.070 1.00 83.19 135 GLU A O 1
ATOM 1065 N N . MET A 1 136 ? -21.078 2.223 15.279 1.00 81.44 136 MET A N 1
ATOM 1066 C CA . MET A 1 136 ? -21.279 1.268 14.189 1.00 81.44 136 MET A CA 1
ATOM 1067 C C . MET A 1 136 ? -22.480 0.346 14.453 1.00 81.44 136 MET A C 1
ATOM 1069 O O . MET A 1 136 ? -23.272 0.084 13.545 1.00 81.44 136 MET A O 1
ATOM 1073 N N . GLY A 1 137 ? -22.654 -0.121 15.694 1.00 77.62 137 GLY A N 1
ATOM 1074 C CA . GLY A 1 137 ? -23.790 -0.954 16.096 1.00 77.62 137 GLY A CA 1
ATOM 1075 C C . GLY A 1 137 ? -25.146 -0.250 15.966 1.00 77.62 137 GLY A C 1
ATOM 1076 O O . GLY A 1 137 ? -26.129 -0.882 15.571 1.00 77.62 137 GLY A O 1
ATOM 1077 N N . VAL A 1 138 ? -25.208 1.054 16.251 1.00 75.31 138 VAL A N 1
ATOM 1078 C CA . VAL A 1 138 ? -26.414 1.876 16.054 1.00 75.31 138 VAL A CA 1
ATOM 1079 C C . VAL A 1 138 ? -26.707 2.059 14.562 1.00 75.31 138 VAL A C 1
ATOM 1081 O O . VAL A 1 138 ? -27.830 1.790 14.132 1.00 75.31 138 VAL A O 1
ATOM 1084 N N . ASN A 1 139 ? -25.693 2.405 13.764 1.00 71.06 139 ASN A N 1
ATOM 1085 C CA . ASN A 1 139 ? -25.824 2.577 12.313 1.00 71.06 139 ASN A CA 1
ATOM 1086 C C . ASN A 1 139 ? -26.284 1.286 11.606 1.00 71.06 139 ASN A C 1
ATOM 1088 O O . ASN A 1 139 ? -27.170 1.323 10.753 1.00 71.06 139 ASN A O 1
ATOM 1092 N N . LEU A 1 140 ? -25.747 0.123 11.994 1.00 70.50 140 LEU A N 1
ATOM 1093 C CA . LEU A 1 140 ? -26.161 -1.181 11.455 1.00 70.50 140 LEU A CA 1
ATOM 1094 C C . LEU A 1 140 ? -27.626 -1.505 11.772 1.00 70.50 140 LEU A C 1
ATOM 1096 O O . LEU A 1 140 ? -28.344 -2.019 10.915 1.00 70.50 140 LEU A O 1
ATOM 1100 N N . ARG A 1 141 ? -28.087 -1.206 12.993 1.00 73.69 141 ARG A N 1
ATOM 1101 C CA . ARG A 1 141 ? -29.489 -1.425 13.383 1.00 73.69 141 ARG A CA 1
ATOM 1102 C C . ARG A 1 141 ? -30.441 -0.538 12.586 1.00 73.69 141 ARG A C 1
ATOM 1104 O O . ARG A 1 141 ? -31.462 -1.049 12.142 1.00 73.69 141 ARG A O 1
ATOM 1111 N N . GLN A 1 142 ? -30.082 0.727 12.361 1.00 69.88 142 GLN A N 1
ATOM 1112 C CA . GLN A 1 142 ? -30.851 1.657 11.526 1.00 69.88 142 GLN A CA 1
ATOM 1113 C C . GLN A 1 142 ? -30.946 1.171 10.072 1.00 69.88 142 GLN A C 1
ATOM 1115 O O . GLN A 1 142 ? -32.045 1.080 9.520 1.00 69.88 142 GLN A O 1
ATOM 1120 N N . MET A 1 143 ? -29.821 0.726 9.492 1.00 70.88 143 MET A N 1
ATOM 1121 C CA . MET A 1 143 ? -29.803 0.119 8.153 1.00 70.88 143 MET A CA 1
ATOM 1122 C C . MET A 1 143 ? -30.723 -1.104 8.057 1.00 70.88 143 MET A C 1
ATOM 1124 O O . MET A 1 143 ? -31.462 -1.249 7.083 1.00 70.88 143 MET A O 1
ATOM 1128 N N . LEU A 1 144 ? -30.699 -1.983 9.064 1.00 76.44 144 LEU A N 1
ATOM 1129 C CA . LEU A 1 144 ? -31.541 -3.183 9.109 1.00 76.44 144 LEU A CA 1
ATOM 1130 C C . LEU A 1 144 ? -33.029 -2.864 9.317 1.00 76.44 144 LEU A C 1
ATOM 1132 O O . LEU A 1 144 ? -33.873 -3.615 8.834 1.00 76.44 144 LEU A O 1
ATOM 1136 N N . SER A 1 145 ? -33.366 -1.758 9.988 1.00 80.81 145 SER A N 1
ATOM 1137 C CA . SER A 1 145 ? -34.747 -1.269 10.109 1.00 80.81 145 SER A CA 1
ATOM 1138 C C . SER A 1 145 ? -35.253 -0.530 8.864 1.00 80.81 145 SER A C 1
ATOM 1140 O O . SER A 1 145 ? -36.390 -0.064 8.859 1.00 80.81 145 SER A O 1
ATOM 1142 N N . GLY A 1 146 ? -34.449 -0.448 7.798 1.00 68.12 146 GLY A N 1
ATOM 1143 C CA . GLY A 1 146 ? -34.814 0.216 6.544 1.00 68.12 146 GLY A CA 1
ATOM 1144 C C . GLY A 1 146 ? -34.639 1.736 6.567 1.00 68.12 146 GLY A C 1
ATOM 1145 O O . GLY A 1 146 ? -34.987 2.403 5.594 1.00 68.12 146 GLY A O 1
ATOM 1146 N N . GLU A 1 147 ? -34.072 2.286 7.641 1.00 66.94 147 GLU A N 1
ATOM 1147 C CA . GLU A 1 147 ? -33.604 3.666 7.679 1.00 66.94 147 GLU A CA 1
ATOM 1148 C C . GLU A 1 147 ? -32.213 3.678 7.051 1.00 66.94 147 GLU A C 1
ATOM 1150 O O . GLU A 1 147 ? -31.267 3.132 7.607 1.00 66.94 147 GLU A O 1
ATOM 1155 N N . VAL A 1 148 ? -32.070 4.243 5.852 1.00 59.53 148 VAL A N 1
ATOM 1156 C CA . VAL A 1 148 ? -30.740 4.415 5.259 1.00 59.53 148 VAL A CA 1
ATOM 1157 C C . VAL A 1 148 ? -30.072 5.559 6.022 1.00 59.53 148 VAL A C 1
ATOM 1159 O O . VAL A 1 148 ? -30.503 6.703 5.842 1.00 59.53 148 VAL A O 1
ATOM 1162 N N . PRO A 1 149 ? -29.058 5.308 6.876 1.00 55.25 149 PRO A N 1
ATOM 1163 C CA . PRO A 1 149 ? -28.316 6.401 7.465 1.00 55.25 149 PRO A CA 1
ATOM 1164 C C . PRO A 1 149 ? -27.715 7.189 6.306 1.00 55.25 149 PRO A C 1
ATOM 1166 O O . PRO A 1 149 ? -27.090 6.625 5.403 1.00 55.25 149 PRO A O 1
ATOM 1169 N N . THR A 1 150 ? -27.928 8.502 6.300 1.00 55.28 150 THR A N 1
ATOM 1170 C CA . THR A 1 150 ? -27.211 9.422 5.420 1.00 55.28 150 THR A CA 1
ATOM 1171 C C . THR A 1 150 ? -25.763 9.478 5.892 1.00 55.28 150 THR A C 1
ATOM 1173 O O . THR A 1 150 ? -25.335 10.449 6.511 1.00 55.28 150 THR A O 1
ATOM 1176 N N . GLY A 1 151 ? -25.020 8.398 5.659 1.00 55.97 151 GLY A N 1
ATOM 1177 C CA . GLY A 1 151 ? -23.578 8.393 5.805 1.00 55.97 151 GLY A CA 1
ATOM 1178 C C . GLY A 1 151 ? -22.976 9.481 4.913 1.00 55.97 151 GLY A C 1
ATOM 1179 O O . GLY A 1 151 ? -23.611 9.902 3.934 1.00 55.97 151 GLY A O 1
ATOM 1180 N N . PRO A 1 152 ? -21.773 9.972 5.243 1.00 57.09 152 PRO A N 1
ATOM 1181 C CA . PRO A 1 152 ? -21.098 10.963 4.419 1.00 57.09 152 PRO A CA 1
ATOM 1182 C C . PRO A 1 152 ? -21.041 10.449 2.978 1.00 57.09 152 PRO A C 1
ATOM 1184 O O . PRO A 1 152 ? -20.592 9.330 2.725 1.00 57.09 152 PRO A O 1
ATOM 1187 N N . LYS A 1 153 ? -21.565 11.245 2.037 1.00 58.88 153 LYS A N 1
ATOM 1188 C CA . LYS A 1 153 ? -21.526 10.903 0.612 1.00 58.88 153 LYS A CA 1
ATOM 1189 C C . LYS A 1 153 ? -20.065 10.657 0.216 1.00 58.88 153 LYS A C 1
ATOM 1191 O O . LYS A 1 153 ? -19.209 11.430 0.658 1.00 58.88 153 LYS A O 1
ATOM 1196 N N . PRO A 1 154 ? -19.775 9.631 -0.601 1.00 58.84 154 PRO A N 1
ATOM 1197 C CA . PRO A 1 154 ? -18.420 9.392 -1.070 1.00 58.84 154 PRO A CA 1
ATOM 1198 C C . PRO A 1 154 ? -17.889 10.670 -1.726 1.00 58.84 154 PRO A C 1
ATOM 1200 O O . PRO A 1 154 ? -18.539 11.235 -2.607 1.00 58.84 154 PRO A O 1
ATOM 1203 N N . GLN A 1 155 ? -16.750 11.166 -1.236 1.00 61.94 155 GLN A N 1
ATOM 1204 C CA . GLN A 1 155 ? -16.063 12.301 -1.850 1.00 61.94 155 GLN A CA 1
ATOM 1205 C C . GLN A 1 155 ? -15.641 11.887 -3.264 1.00 61.94 155 GLN A C 1
ATOM 1207 O O . GLN A 1 155 ? -15.180 10.760 -3.463 1.00 61.94 155 GLN A O 1
ATOM 1212 N N . ALA A 1 156 ? -15.872 12.765 -4.241 1.00 58.91 156 ALA A N 1
ATOM 1213 C CA . ALA A 1 156 ? -15.471 12.527 -5.623 1.00 58.91 156 ALA A CA 1
ATOM 1214 C C . ALA A 1 156 ? -13.943 12.371 -5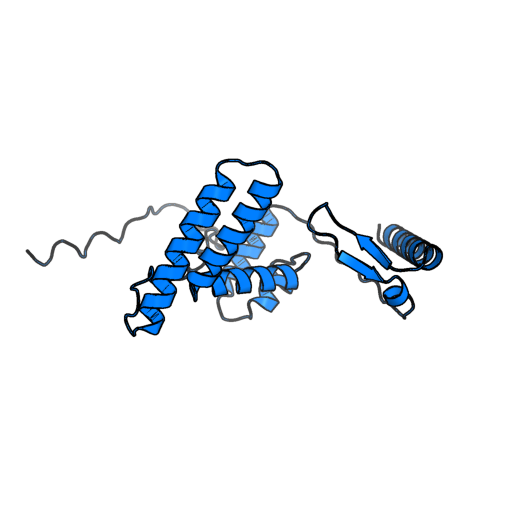.706 1.00 58.91 156 ALA A C 1
ATOM 1216 O O . ALA A 1 156 ? -13.219 12.980 -4.922 1.00 58.91 156 ALA A O 1
ATOM 1217 N N . GLU A 1 157 ? -13.467 11.532 -6.626 1.00 60.62 157 GLU A N 1
ATOM 1218 C CA . GLU A 1 157 ? -12.034 11.386 -6.886 1.00 60.62 157 GLU A CA 1
ATOM 1219 C C . GLU A 1 157 ? -11.466 12.702 -7.423 1.00 60.62 157 GLU A C 1
ATOM 1221 O O . GLU A 1 157 ? -11.975 13.240 -8.407 1.00 60.62 157 GLU A O 1
ATOM 1226 N N . ASP A 1 158 ? -10.418 13.219 -6.781 1.00 63.75 158 ASP A N 1
ATOM 1227 C CA . ASP A 1 158 ? -9.666 14.354 -7.309 1.00 63.75 158 ASP A CA 1
ATOM 1228 C C . ASP A 1 158 ? -8.887 13.895 -8.550 1.00 63.75 158 ASP A C 1
ATOM 1230 O O . ASP A 1 158 ? -8.018 13.021 -8.472 1.00 63.75 158 ASP A O 1
ATOM 1234 N N . GLU A 1 159 ? -9.197 14.471 -9.713 1.00 62.16 159 GLU A N 1
ATOM 1235 C CA . GLU A 1 159 ? -8.468 14.163 -10.942 1.00 62.16 159 GLU A CA 1
ATOM 1236 C C . GLU A 1 159 ? -7.016 14.676 -10.852 1.00 62.16 159 GLU A C 1
ATOM 1238 O O . GLU A 1 159 ? -6.777 15.819 -10.436 1.00 62.16 159 GLU A O 1
ATOM 1243 N N . PRO A 1 160 ? -6.018 13.870 -11.264 1.00 60.69 160 PRO A N 1
ATOM 1244 C CA . PRO A 1 160 ? -4.619 14.263 -11.18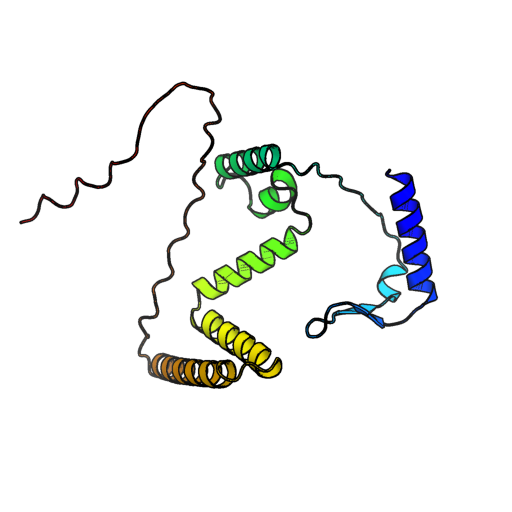1 1.00 60.69 160 PRO A CA 1
ATOM 1245 C C . PRO A 1 160 ? -4.342 15.457 -12.101 1.00 60.69 160 PRO A C 1
ATOM 1247 O O . PRO A 1 160 ? -4.356 15.353 -13.328 1.00 60.69 160 PRO A O 1
ATOM 1250 N N . THR A 1 161 ? -4.053 16.611 -11.503 1.00 63.28 161 THR A N 1
ATOM 1251 C CA . THR A 1 161 ? -3.735 17.846 -12.225 1.00 63.28 161 THR A CA 1
ATOM 1252 C C . THR A 1 161 ? -2.255 17.871 -12.606 1.00 63.28 161 THR A C 1
ATOM 1254 O O . THR A 1 161 ? -1.361 17.751 -11.768 1.00 63.28 161 THR A O 1
ATOM 1257 N N . GLN A 1 162 ? -1.967 18.039 -13.897 1.00 62.16 162 GLN A N 1
ATOM 1258 C CA . GLN A 1 162 ? -0.600 18.141 -14.404 1.00 62.16 162 GLN A CA 1
ATOM 1259 C C . GLN A 1 162 ? 0.010 19.498 -14.008 1.00 62.16 162 GLN A C 1
ATOM 1261 O O . GLN A 1 162 ? -0.339 20.534 -14.565 1.00 62.16 162 GLN A O 1
ATOM 1266 N N . VAL A 1 163 ? 0.942 19.498 -13.051 1.00 60.84 163 VAL A N 1
ATOM 1267 C CA . VAL A 1 163 ? 1.610 20.724 -12.557 1.00 60.84 163 VAL A CA 1
ATOM 1268 C C . VAL A 1 163 ? 2.806 21.176 -13.406 1.00 60.84 163 VAL A C 1
ATOM 1270 O O . VAL A 1 163 ? 3.316 22.278 -13.224 1.00 60.84 163 VAL A O 1
ATOM 1273 N N . LEU A 1 164 ? 3.267 20.341 -14.343 1.00 59.56 164 LEU A N 1
ATOM 1274 C CA . LEU A 1 164 ? 4.384 20.650 -15.236 1.00 59.56 164 LEU A CA 1
ATOM 1275 C C . LEU A 1 164 ? 3.890 20.863 -16.667 1.00 59.56 164 LEU A C 1
ATOM 1277 O O . LEU A 1 164 ? 3.522 19.906 -17.348 1.00 59.56 164 LEU A O 1
ATOM 1281 N N . SER A 1 165 ? 3.974 22.106 -17.144 1.00 60.78 165 SER A N 1
ATOM 1282 C CA . SER A 1 165 ? 3.865 22.412 -18.571 1.00 60.78 165 SER A CA 1
ATOM 1283 C C . SER A 1 165 ? 4.969 21.678 -19.331 1.00 60.78 165 SER A C 1
ATOM 1285 O O . SER A 1 165 ? 6.145 22.011 -19.210 1.00 60.78 165 SER A O 1
ATOM 1287 N N . MET A 1 166 ? 4.597 20.683 -20.141 1.00 59.31 166 MET A N 1
ATOM 1288 C CA . MET A 1 166 ? 5.536 19.971 -21.022 1.00 59.31 166 MET A CA 1
ATOM 1289 C C . MET A 1 166 ? 6.077 20.838 -22.171 1.00 59.31 166 MET A C 1
ATOM 1291 O O . MET A 1 166 ? 7.002 20.432 -22.869 1.00 59.31 166 MET A O 1
ATOM 1295 N N . PHE A 1 167 ? 5.542 22.047 -22.346 1.00 57.59 167 PHE A N 1
ATOM 1296 C CA . PHE A 1 167 ? 6.040 23.035 -23.290 1.00 57.59 167 PHE A CA 1
ATOM 1297 C C . PHE A 1 167 ? 6.680 24.186 -22.519 1.00 57.59 167 PHE A C 1
ATOM 1299 O O . PHE A 1 167 ? 6.012 24.881 -21.755 1.00 57.59 167 PHE A O 1
ATOM 1306 N N . GLY A 1 168 ? 7.985 24.382 -22.725 1.00 51.38 168 GLY A N 1
ATOM 1307 C CA . GLY A 1 168 ? 8.680 25.595 -22.316 1.00 51.38 168 GLY A CA 1
ATOM 1308 C C . GLY A 1 168 ? 8.078 26.783 -23.058 1.00 51.38 168 GLY A C 1
ATOM 1309 O O . GLY A 1 168 ? 8.424 27.037 -24.207 1.00 51.38 168 GLY A O 1
ATOM 1310 N N . GLY A 1 169 ? 7.138 27.459 -22.410 1.00 44.22 169 GLY A N 1
ATOM 1311 C CA . GLY A 1 169 ? 6.504 28.676 -22.884 1.00 44.22 169 GLY A CA 1
ATOM 1312 C C . GLY A 1 169 ? 6.387 29.636 -21.713 1.00 44.22 169 GLY A C 1
ATOM 1313 O O . GLY A 1 169 ? 5.791 29.308 -20.692 1.00 44.22 169 GLY A O 1
ATOM 1314 N N . GLU A 1 170 ? 7.044 30.778 -21.864 1.00 39.88 170 GLU A N 1
ATOM 1315 C CA . GLU A 1 170 ? 7.032 31.949 -20.995 1.00 39.88 170 GLU A CA 1
ATOM 1316 C C . GLU A 1 170 ? 5.722 32.203 -20.228 1.00 39.88 170 GLU A C 1
ATOM 1318 O O . GLU A 1 170 ? 4.649 32.296 -20.808 1.00 39.88 170 GLU A O 1
ATOM 1323 N N . GLY A 1 171 ? 5.869 32.440 -18.921 1.00 41.16 171 GLY A N 1
ATOM 1324 C CA . GLY A 1 171 ? 5.324 33.630 -18.264 1.00 41.16 171 GLY A CA 1
ATOM 1325 C C . GLY A 1 171 ? 3.803 33.800 -18.170 1.00 41.16 171 GLY A C 1
ATOM 1326 O O . GLY A 1 171 ? 3.171 34.327 -19.074 1.00 41.16 171 GLY A O 1
ATOM 1327 N N . GLY A 1 172 ? 3.284 33.594 -16.955 1.00 43.44 172 GLY A N 1
ATOM 1328 C CA . GLY A 1 172 ? 2.280 34.486 -16.360 1.00 43.44 172 GLY A CA 1
ATOM 1329 C C . GLY A 1 172 ? 0.806 34.132 -16.579 1.00 43.44 172 GLY A C 1
ATOM 1330 O O . GLY A 1 172 ? 0.254 34.325 -17.653 1.00 43.44 172 GLY A O 1
ATOM 1331 N N . GLY A 1 173 ? 0.128 33.746 -15.496 1.00 34.19 173 GLY A N 1
ATOM 1332 C CA . GLY A 1 173 ? -1.335 33.696 -15.440 1.00 34.19 173 GLY A CA 1
ATOM 1333 C C . GLY A 1 173 ? -1.830 33.039 -14.157 1.00 34.19 173 GLY A C 1
ATOM 1334 O O . GLY A 1 173 ? -1.878 31.819 -14.071 1.00 34.19 173 GLY A O 1
ATOM 1335 N N . GLY A 1 174 ? -2.135 33.853 -13.144 1.00 33.31 174 GLY A N 1
ATOM 1336 C CA . GLY A 1 174 ? -2.666 33.401 -11.854 1.00 33.31 174 GLY A CA 1
ATOM 1337 C C . GLY A 1 174 ? -4.077 32.792 -11.933 1.00 33.31 174 GLY A C 1
ATOM 1338 O O . GLY A 1 174 ? -4.744 32.893 -12.965 1.00 33.31 174 GLY A O 1
ATOM 1339 N N . PRO A 1 175 ? -4.554 32.176 -10.837 1.00 45.94 175 PRO A N 1
ATOM 1340 C CA . PRO A 1 175 ? -5.862 31.537 -10.779 1.00 45.94 175 PRO A CA 1
ATOM 1341 C C . PRO A 1 175 ? -6.956 32.567 -10.465 1.00 45.94 175 PRO A C 1
ATOM 1343 O O . PRO A 1 175 ? -6.738 33.438 -9.627 1.00 45.94 175 PRO A O 1
ATOM 1346 N N . ALA A 1 176 ? -8.124 32.446 -11.110 1.00 37.91 176 ALA A N 1
ATOM 1347 C CA . ALA A 1 176 ? -9.462 32.643 -10.520 1.00 37.91 176 ALA A CA 1
ATOM 1348 C C . ALA A 1 176 ? -10.532 32.832 -11.614 1.00 37.91 176 ALA A C 1
ATOM 1350 O O . ALA A 1 176 ? -10.895 33.948 -11.979 1.00 37.91 176 ALA A O 1
ATOM 1351 N N . GLN A 1 177 ? -11.109 31.730 -12.091 1.00 40.25 177 GLN A N 1
ATOM 1352 C CA . GLN A 1 177 ? -12.470 31.733 -12.635 1.00 40.25 177 GLN A CA 1
ATOM 1353 C C . GLN A 1 177 ? -13.293 30.677 -11.894 1.00 40.25 177 GLN A C 1
ATOM 1355 O O . GLN A 1 177 ? -13.597 29.613 -12.414 1.00 40.25 177 GLN A O 1
ATOM 1360 N N . SER A 1 178 ? -13.629 30.979 -10.641 1.00 42.44 178 SER A N 1
ATOM 1361 C CA . SER A 1 178 ? -14.661 30.262 -9.874 1.00 42.44 178 SER A CA 1
ATOM 1362 C C . SER A 1 178 ? -15.489 31.197 -8.977 1.00 42.44 178 SER A C 1
ATOM 1364 O O . SER A 1 178 ? -16.130 30.758 -8.031 1.00 42.44 178 SER A O 1
ATOM 1366 N N . GLN A 1 179 ? -15.535 32.497 -9.296 1.00 41.69 179 GLN A N 1
ATOM 1367 C CA . GLN A 1 179 ? -16.407 33.477 -8.633 1.00 41.69 179 GLN A CA 1
ATOM 1368 C C . GLN A 1 179 ? -17.156 34.332 -9.663 1.00 41.69 179 GLN A C 1
ATOM 1370 O O . GLN A 1 179 ? -16.917 35.527 -9.769 1.00 41.69 179 GLN A O 1
ATOM 1375 N N . ARG A 1 180 ? -18.035 33.723 -10.470 1.00 40.94 180 ARG A N 1
ATOM 1376 C CA . ARG A 1 180 ? -19.082 34.440 -11.238 1.00 40.94 180 ARG A CA 1
ATOM 1377 C C . ARG A 1 180 ? -20.343 33.591 -11.443 1.00 40.94 180 ARG A C 1
ATOM 1379 O O . ARG A 1 180 ? -20.920 33.590 -12.521 1.00 40.94 180 ARG A O 1
ATOM 1386 N N . GLN A 1 181 ? -20.755 32.839 -10.424 1.00 39.28 181 GLN A N 1
ATOM 1387 C CA . GLN A 1 181 ? -22.061 32.158 -10.428 1.00 39.28 181 GLN A CA 1
ATOM 1388 C C . GLN A 1 181 ? -22.859 32.364 -9.129 1.00 39.28 181 GLN A C 1
ATOM 1390 O O . GLN A 1 181 ? -23.809 31.638 -8.884 1.00 39.28 181 GLN A O 1
ATOM 1395 N N . ALA A 1 182 ? -22.510 33.357 -8.300 1.00 43.31 182 ALA A N 1
ATOM 1396 C CA . ALA A 1 182 ? -23.198 33.609 -7.026 1.00 43.31 182 ALA A CA 1
ATOM 1397 C C . ALA A 1 182 ? -23.881 34.991 -6.919 1.00 43.31 182 ALA A C 1
ATOM 1399 O O . ALA A 1 182 ? -24.267 35.376 -5.824 1.00 43.31 182 ALA A O 1
ATOM 1400 N N . GLU A 1 183 ? -24.045 35.739 -8.016 1.00 42.00 183 GLU A N 1
ATOM 1401 C CA . GLU A 1 183 ? -24.656 37.088 -7.986 1.00 42.00 183 GLU A CA 1
ATOM 1402 C C . GLU A 1 183 ? -25.796 37.287 -8.999 1.00 42.00 183 GLU A C 1
ATOM 1404 O O . GLU A 1 183 ? -26.125 38.410 -9.366 1.00 42.00 183 GLU A O 1
ATOM 1409 N N . GLU A 1 184 ? -26.446 36.209 -9.435 1.00 41.41 184 GLU A N 1
ATOM 1410 C CA . GLU A 1 184 ? -27.637 36.299 -10.290 1.00 41.41 184 GLU A CA 1
ATOM 1411 C C . GLU A 1 184 ? -28.771 35.443 -9.715 1.00 41.41 184 GLU A C 1
ATOM 1413 O O . GLU A 1 184 ? -29.250 34.531 -10.367 1.00 41.41 184 GLU A O 1
ATOM 1418 N N . GLU A 1 185 ? -29.135 35.691 -8.451 1.00 40.44 185 GLU A N 1
ATOM 1419 C CA . GLU A 1 185 ? -30.442 35.347 -7.856 1.00 40.44 185 GLU A CA 1
ATOM 1420 C C . GLU A 1 185 ? -30.537 35.945 -6.431 1.00 40.44 185 GLU A C 1
ATOM 1422 O O . GLU A 1 185 ? -30.305 35.268 -5.429 1.00 40.44 185 GLU A O 1
ATOM 1427 N N . ALA A 1 186 ? -30.834 37.248 -6.341 1.00 39.12 186 ALA A N 1
ATOM 1428 C CA . ALA A 1 186 ? -31.368 37.921 -5.147 1.00 39.12 186 ALA A CA 1
ATOM 1429 C C . ALA A 1 186 ? -32.103 39.210 -5.541 1.00 39.12 186 ALA A C 1
ATOM 1431 O O . ALA A 1 186 ? -31.504 40.024 -6.280 1.00 39.12 186 ALA A O 1
#

Solvent-accessible surface area (backbone atoms only — not comparable to full-atom values): 11720 Å² total; per-residue (Å²): 112,69,70,58,53,53,53,48,50,55,50,50,52,52,50,46,56,70,70,50,57,72,46,75,48,69,55,94,96,57,63,46,79,44,56,36,77,79,69,74,68,94,78,85,89,80,87,84,88,78,87,86,42,75,68,56,49,53,52,31,53,44,49,51,46,72,46,49,88,81,52,56,69,68,55,36,32,55,70,54,64,53,46,95,55,44,66,61,51,50,53,51,50,52,53,52,49,48,30,53,78,32,59,67,55,42,53,53,49,52,32,51,56,22,46,56,39,29,75,75,67,39,80,65,28,48,58,52,24,52,52,53,51,51,52,51,54,52,54,53,50,37,46,74,73,69,43,77,72,87,61,83,73,64,77,77,82,82,76,80,75,74,87,67,75,92,61,97,68,84,82,90,82,83,91,85,92,83,84,85,84,85,85,86,86,133

Sequence (186 aa):
KAGINEQLTRMFTKQMLQIGGTLKLGTPGHRKSFSASILEGEYETKYRYTARSPVTDAGLYSLAASAGNAISEKYKRENIYQLEDPDGEENQLRWEEAERISPAIKINRTIQALMDRAEDGDEDAEFEAELLSAEMGVNLRQMLSGEVPTGPKPQAEDEPTQVLSMFGGEGGGGPAQSQRQAEEEA

Mean predicted aligned error: 15.94 Å

Secondary structure (DSSP, 8-state):
-HHHHHHHHHHHHHHHHHH-SEEEESSTT-PEEEEGGGGSS----PPP-----HHHHHHHHHHHHHHGGGS-HHHIIIIIS--S-HHHHHHHHHHHHHHHH-HHHHHHHHHHHHHHHHHTT-HHHHHHHHHHHHHHHHHHHHHHTT----PPPPPPPPP----S-SS----------S-SSSSS--

pLDDT: mean 73.41, std 14.38, range [33.31, 90.31]

Nearest PDB structures (foldseek):
  7f6j-assembly1_C  TM=2.701E-01  e=3.333E+00  Homo sapiens

Foldseek 3Di:
DVVVVVVVVVVVLVVLVVVFDWDFDDDVVDTDTDGNVVSPDDDDDDDDDDDDDPVQQLVLLLVLLVCPPVDDPLCSQCPRNVDPCSVVVVVVVVLVVVCLVDVLSVLVVLLVVLVVVVVVPDPVSPVVSVVSVVVSVVQVVCVVVVNNPCDPHRDDDDRDDSPDDPDPDDDDDDDDDPPDPPPPDD

Radius of gyration: 25.11 Å; Cα contacts (8 Å, |Δi|>4): 100; chains: 1; bounding box: 62×64×51 Å